Protein AF-A0A925X1V8-F1 (afdb_monomer)

pLDDT: mean 90.14, std 9.79, range [49.22, 98.19]

Sequence (220 aa):
MTQSLAEPLATETKTPTASVSPASIALWLAIQLTAIILIVVRARFWIGGGNDSVALELMLIMQIAGAALLLPALLPNLRSMICIAVAAIPFLQIAAMIAAGDTKHALFGVLALMLWLIALQLAMSLTRSTLMRATVHAFAVCVSIGGVVLFYLRSEFFGVTYSPDAAWFGPICAALTLVRAESSWDQVLHAWIQLSLIALVFCVIVVAKKVFLIASARRA

Radius of gyration: 22.06 Å; Cα contacts (8 Å, |Δi|>4): 233; chains: 1; bounding box: 44×35×96 Å

Structure (mmCIF, N/CA/C/O backbone):
data_AF-A0A925X1V8-F1
#
_entry.id   AF-A0A925X1V8-F1
#
loop_
_atom_site.group_PDB
_atom_site.id
_atom_site.type_symbol
_atom_site.label_atom_id
_atom_site.label_alt_id
_atom_site.label_comp_id
_atom_site.label_asym_id
_atom_site.label_entity_id
_atom_site.label_seq_id
_atom_site.pdbx_PDB_ins_code
_atom_site.Cartn_x
_atom_site.Cartn_y
_atom_site.Cartn_z
_atom_site.occupancy
_atom_site.B_iso_or_equiv
_atom_site.auth_seq_id
_atom_site.auth_comp_id
_atom_site.auth_asym_id
_atom_site.auth_atom_id
_atom_site.pdbx_PDB_model_num
ATOM 1 N N . MET A 1 1 ? -10.226 -0.291 71.937 1.00 54.09 1 MET A N 1
ATOM 2 C CA . MET A 1 1 ? -10.901 -0.409 70.628 1.00 54.09 1 MET A CA 1
ATOM 3 C C . MET A 1 1 ? -10.114 0.411 69.622 1.00 54.09 1 MET A C 1
ATOM 5 O O . MET A 1 1 ? -10.316 1.609 69.516 1.00 54.09 1 MET A O 1
ATOM 9 N N . THR A 1 2 ? -9.141 -0.216 68.973 1.00 56.44 2 THR A N 1
ATOM 10 C CA . THR A 1 2 ? -8.249 0.395 67.982 1.00 56.44 2 THR A CA 1
ATOM 11 C C . THR A 1 2 ? -8.633 -0.166 66.617 1.00 56.44 2 THR A C 1
ATOM 13 O O . THR A 1 2 ? -8.382 -1.331 66.323 1.00 56.44 2 THR A O 1
ATOM 16 N N . GLN A 1 3 ? -9.320 0.646 65.812 1.00 58.59 3 GLN A N 1
ATOM 17 C CA . GLN A 1 3 ? -9.608 0.347 64.410 1.00 58.59 3 GLN A CA 1
ATOM 18 C C . GLN A 1 3 ? -8.291 0.380 63.627 1.00 58.59 3 GLN A C 1
ATOM 20 O O . GLN A 1 3 ? -7.741 1.443 63.351 1.00 58.59 3 GLN A O 1
ATOM 25 N N . SER A 1 4 ? -7.769 -0.803 63.312 1.00 66.38 4 SER A N 1
ATOM 26 C CA . SER A 1 4 ? -6.685 -0.990 62.354 1.00 66.38 4 SER A CA 1
ATOM 27 C C . SER A 1 4 ? -7.237 -0.716 60.952 1.00 66.38 4 SER A C 1
ATOM 29 O O . SER A 1 4 ? -8.065 -1.467 60.438 1.00 66.38 4 SER A O 1
ATOM 31 N N . LEU A 1 5 ? -6.833 0.416 60.375 1.00 67.00 5 LEU A N 1
ATOM 32 C CA . LEU A 1 5 ? -7.071 0.779 58.982 1.00 67.00 5 LEU A CA 1
ATOM 33 C C . LEU A 1 5 ? -6.256 -0.169 58.096 1.00 67.00 5 LEU A C 1
ATOM 35 O O . LEU A 1 5 ? -5.042 -0.030 57.982 1.00 67.00 5 LEU A O 1
ATOM 39 N N . ALA A 1 6 ? -6.929 -1.156 57.507 1.00 71.25 6 ALA A N 1
ATOM 40 C CA . ALA A 1 6 ? -6.355 -2.013 56.482 1.00 71.25 6 ALA A CA 1
ATOM 41 C C . ALA A 1 6 ? -6.115 -1.175 55.217 1.00 71.25 6 ALA A C 1
ATOM 43 O O . ALA A 1 6 ? -7.052 -0.807 54.510 1.00 71.25 6 ALA A O 1
ATOM 44 N N . GLU A 1 7 ? -4.852 -0.843 54.976 1.00 73.81 7 GLU A N 1
ATOM 45 C CA . GLU A 1 7 ? -4.375 -0.184 53.768 1.00 73.81 7 GLU A CA 1
ATOM 46 C C . GLU A 1 7 ? -4.636 -1.114 52.566 1.00 73.81 7 GLU A C 1
ATOM 48 O O . GLU A 1 7 ? -4.142 -2.247 52.547 1.00 73.81 7 GLU A O 1
ATOM 53 N N . PRO A 1 8 ? -5.466 -0.712 51.586 1.00 71.00 8 PRO A N 1
ATOM 54 C CA . PRO A 1 8 ? -5.753 -1.549 50.434 1.00 71.00 8 PRO A CA 1
ATOM 55 C C . PRO A 1 8 ? -4.479 -1.672 49.597 1.00 71.00 8 PRO A C 1
ATOM 57 O O . PRO A 1 8 ? -4.070 -0.726 48.926 1.00 71.00 8 PRO A O 1
ATOM 60 N N . LEU A 1 9 ? -3.859 -2.854 49.651 1.00 74.12 9 LEU A N 1
ATOM 61 C CA . LEU A 1 9 ? -2.775 -3.275 48.768 1.00 74.12 9 LEU A CA 1
ATOM 62 C C . LEU A 1 9 ? -3.184 -2.986 47.324 1.00 74.12 9 LEU A C 1
ATOM 64 O O . LEU A 1 9 ? -4.023 -3.682 46.750 1.00 74.12 9 LEU A O 1
ATOM 68 N N . ALA A 1 10 ? -2.606 -1.927 46.760 1.00 73.38 10 ALA A N 1
ATOM 69 C CA . ALA A 1 10 ? -2.769 -1.566 45.369 1.00 73.38 10 ALA A CA 1
ATOM 70 C C . ALA A 1 10 ? -2.250 -2.731 44.521 1.00 73.38 10 ALA A C 1
ATOM 72 O O . ALA A 1 10 ? -1.049 -2.895 44.318 1.00 73.38 10 ALA A O 1
ATOM 73 N N . THR A 1 11 ? -3.162 -3.583 44.061 1.00 74.88 11 THR A N 1
ATOM 74 C CA . THR A 1 11 ? -2.862 -4.617 43.079 1.00 74.88 11 THR A CA 1
ATOM 75 C C . THR A 1 11 ? -2.424 -3.917 41.803 1.00 74.88 11 THR A C 1
ATOM 77 O O . THR A 1 11 ? -3.258 -3.402 41.054 1.00 74.88 11 THR A O 1
ATOM 80 N N . GLU A 1 12 ? -1.110 -3.865 41.586 1.00 72.62 12 GLU A N 1
ATOM 81 C CA . GLU A 1 12 ? -0.488 -3.439 40.339 1.00 72.62 12 GLU A CA 1
ATOM 82 C C . GLU A 1 12 ? -1.096 -4.268 39.203 1.00 72.62 12 GLU A C 1
ATOM 84 O O . GLU A 1 12 ? -0.799 -5.449 39.003 1.00 72.62 12 GLU A O 1
ATOM 89 N N . THR A 1 13 ? -2.023 -3.658 38.472 1.00 71.06 13 THR A N 1
ATOM 90 C CA . THR A 1 13 ? -2.621 -4.262 37.290 1.00 71.06 13 THR A CA 1
ATOM 91 C C . THR A 1 13 ? -1.569 -4.219 36.198 1.00 71.06 13 THR A C 1
ATOM 93 O O . THR A 1 13 ? -1.425 -3.241 35.471 1.00 71.06 13 THR A O 1
ATOM 96 N N . LYS A 1 14 ? -0.776 -5.290 36.117 1.00 67.38 14 LYS A N 1
ATOM 97 C CA . LYS A 1 14 ? 0.232 -5.483 35.078 1.00 67.38 14 LYS A CA 1
ATOM 98 C C . LYS A 1 14 ? -0.482 -5.539 33.731 1.00 67.38 14 LYS A C 1
ATOM 100 O O . LYS A 1 14 ? -1.010 -6.579 33.342 1.00 67.38 14 LYS A O 1
ATOM 105 N N . THR A 1 15 ? -0.548 -4.403 33.041 1.00 70.81 15 THR A N 1
ATOM 106 C CA . THR A 1 15 ? -1.177 -4.303 31.726 1.00 70.81 15 THR A CA 1
ATOM 107 C C . THR A 1 15 ? -0.460 -5.288 30.808 1.00 70.81 15 THR A C 1
ATOM 109 O O . THR A 1 15 ? 0.761 -5.169 30.654 1.00 70.81 15 THR A O 1
ATOM 112 N N . PRO A 1 16 ? -1.156 -6.284 30.233 1.00 70.06 16 PRO A N 1
ATOM 113 C CA . PRO A 1 16 ? -0.520 -7.274 29.381 1.00 70.06 16 PRO A CA 1
ATOM 114 C C . PRO A 1 16 ? 0.216 -6.545 28.260 1.00 70.06 16 PRO A C 1
ATOM 116 O O . PRO A 1 16 ? -0.378 -5.818 27.460 1.00 70.06 16 PRO A O 1
ATOM 119 N N . THR A 1 17 ? 1.541 -6.674 28.253 1.00 76.06 17 THR A N 1
ATOM 120 C CA . THR A 1 17 ? 2.396 -6.068 27.245 1.00 76.06 17 THR A CA 1
ATOM 121 C C . THR A 1 17 ? 2.012 -6.673 25.906 1.00 76.06 17 THR A C 1
ATOM 123 O O . THR A 1 17 ? 2.181 -7.868 25.689 1.00 76.06 17 THR A O 1
ATOM 126 N N . ALA A 1 18 ? 1.456 -5.852 25.013 1.00 77.69 18 ALA A N 1
ATOM 127 C CA . ALA A 1 18 ? 1.061 -6.279 23.678 1.00 77.69 18 ALA A CA 1
ATOM 128 C C . ALA A 1 18 ? 2.268 -6.912 22.964 1.00 77.69 18 ALA A C 1
ATOM 130 O O . ALA A 1 18 ? 3.205 -6.214 22.553 1.00 77.69 18 ALA A O 1
ATOM 131 N N . SER A 1 19 ? 2.272 -8.243 22.890 1.00 86.75 19 SER A N 1
ATOM 132 C CA . SER A 1 19 ? 3.300 -9.028 22.224 1.00 86.75 19 SER A CA 1
ATOM 133 C C . SER A 1 19 ? 3.040 -9.030 20.721 1.00 86.75 19 SER A C 1
ATOM 135 O O . SER A 1 19 ? 1.901 -8.949 20.252 1.00 86.75 19 SER A O 1
ATOM 137 N N . VAL A 1 20 ? 4.117 -9.056 19.941 1.00 89.94 20 VAL A N 1
ATOM 138 C CA . VAL A 1 20 ? 4.016 -9.180 18.488 1.00 89.94 20 VAL A CA 1
ATOM 139 C C . VAL A 1 20 ? 3.697 -10.637 18.173 1.00 89.94 20 VAL A C 1
ATOM 141 O O . VAL A 1 20 ? 4.430 -11.527 18.593 1.00 89.94 20 VAL A O 1
ATOM 144 N N . SER A 1 21 ? 2.598 -10.881 17.459 1.00 93.31 21 SER A N 1
ATOM 145 C CA . SER A 1 21 ? 2.201 -12.233 17.061 1.00 93.31 21 SER A CA 1
ATOM 146 C C . SER A 1 21 ? 3.209 -12.812 16.055 1.00 93.31 21 SER A C 1
ATOM 148 O O . SER A 1 21 ? 3.350 -12.249 14.962 1.00 93.31 21 SER A O 1
ATOM 150 N N . PRO A 1 22 ? 3.880 -13.940 16.363 1.00 94.12 22 PRO A N 1
ATOM 151 C CA . PRO A 1 22 ? 4.800 -14.590 15.428 1.00 94.12 22 PRO A CA 1
ATOM 152 C C . PRO A 1 22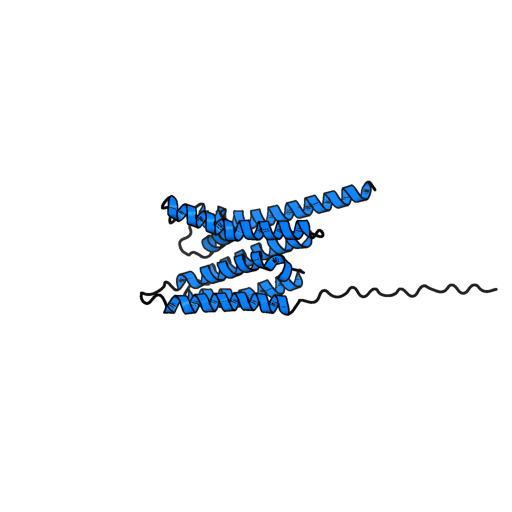 ? 4.109 -15.015 14.129 1.00 94.12 22 PRO A C 1
ATOM 154 O O . PRO A 1 22 ? 4.704 -14.934 13.058 1.00 94.12 22 PRO A O 1
ATOM 157 N N . ALA A 1 23 ? 2.830 -15.400 14.208 1.00 94.38 23 ALA A N 1
ATOM 158 C CA . ALA A 1 23 ? 2.037 -15.802 13.050 1.00 94.38 23 ALA A CA 1
ATOM 159 C C . ALA A 1 23 ? 1.861 -14.654 12.043 1.00 94.38 23 ALA A C 1
ATOM 161 O O . ALA A 1 23 ? 1.954 -14.876 10.839 1.00 94.38 23 ALA A O 1
ATOM 162 N N . SER A 1 24 ? 1.672 -13.420 12.522 1.00 93.50 24 SER A N 1
ATOM 163 C CA . SER A 1 24 ? 1.551 -12.242 11.654 1.00 93.50 24 SER A CA 1
ATOM 164 C C . SER A 1 24 ? 2.851 -11.963 10.898 1.00 93.50 24 SER A C 1
ATOM 166 O O . SER A 1 24 ? 2.818 -11.680 9.704 1.00 93.50 24 SER A O 1
ATOM 168 N N . ILE A 1 25 ? 4.001 -12.085 11.573 1.00 94.81 25 ILE A N 1
ATOM 169 C CA . ILE A 1 25 ? 5.317 -11.926 10.934 1.00 94.81 25 ILE A CA 1
ATOM 170 C C . ILE A 1 25 ? 5.556 -13.049 9.922 1.00 94.81 25 ILE A C 1
ATOM 172 O O . ILE A 1 25 ? 5.959 -12.771 8.796 1.00 94.81 25 ILE A O 1
ATOM 176 N N . ALA A 1 26 ? 5.286 -14.304 10.290 1.00 96.31 26 ALA A N 1
ATOM 177 C CA . ALA A 1 26 ? 5.451 -15.445 9.392 1.00 96.31 26 ALA A CA 1
ATOM 178 C C . ALA A 1 26 ? 4.601 -15.291 8.122 1.00 96.31 26 ALA A C 1
ATOM 180 O O . ALA A 1 26 ? 5.093 -15.504 7.016 1.00 96.31 26 ALA A O 1
ATOM 181 N N . LEU A 1 27 ? 3.351 -14.845 8.272 1.00 96.12 27 LEU A N 1
ATOM 182 C CA . LEU A 1 27 ? 2.455 -14.577 7.153 1.00 96.12 27 LEU A CA 1
ATOM 183 C C . LEU A 1 27 ? 2.959 -13.425 6.268 1.00 96.12 27 LEU A C 1
ATOM 185 O O . LEU A 1 27 ? 2.907 -13.524 5.044 1.00 96.12 27 LEU A O 1
ATOM 189 N N . TRP A 1 28 ? 3.497 -12.357 6.866 1.00 96.81 28 TRP A N 1
ATOM 190 C CA . TRP A 1 28 ? 4.126 -11.269 6.114 1.00 96.81 28 TRP A CA 1
ATOM 191 C C . TRP A 1 28 ? 5.320 -11.755 5.293 1.00 96.81 28 TRP A C 1
ATOM 193 O O . TRP A 1 28 ? 5.405 -11.473 4.099 1.00 96.81 28 TRP A O 1
ATOM 203 N N . LEU A 1 29 ? 6.218 -12.524 5.914 1.00 97.12 29 LEU A N 1
ATOM 204 C CA . LEU A 1 29 ? 7.387 -13.096 5.249 1.00 97.12 29 LEU A CA 1
ATOM 205 C C . LEU A 1 29 ? 6.986 -14.056 4.126 1.00 97.12 29 LEU A C 1
ATOM 207 O O . LEU A 1 29 ? 7.619 -14.048 3.075 1.00 97.12 29 LEU A O 1
ATOM 211 N N . ALA A 1 30 ? 5.911 -14.826 4.301 1.00 97.12 30 ALA A N 1
ATOM 212 C CA . ALA A 1 30 ? 5.382 -15.690 3.250 1.00 97.12 30 ALA A CA 1
ATOM 213 C C . ALA A 1 30 ? 4.961 -14.892 2.003 1.00 97.12 30 ALA A C 1
ATOM 215 O O . ALA A 1 30 ? 5.252 -15.318 0.884 1.00 97.12 30 ALA A O 1
ATOM 216 N N . ILE A 1 31 ? 4.353 -13.710 2.166 1.00 96.38 31 ILE A N 1
ATOM 217 C CA . ILE A 1 31 ? 4.052 -12.810 1.039 1.00 96.38 31 ILE A CA 1
ATOM 218 C C . ILE A 1 31 ? 5.336 -12.321 0.368 1.00 96.38 31 ILE A C 1
ATOM 220 O O . ILE A 1 31 ? 5.420 -12.358 -0.858 1.00 96.38 31 ILE A O 1
ATOM 224 N N . GLN A 1 32 ? 6.341 -11.905 1.146 1.00 97.00 32 GLN A N 1
ATOM 225 C CA . GLN A 1 32 ? 7.619 -11.439 0.590 1.00 97.00 32 GLN A CA 1
ATOM 226 C C . GLN A 1 32 ? 8.320 -12.535 -0.220 1.00 97.00 32 GLN A C 1
ATOM 228 O O . GLN A 1 32 ? 8.772 -12.300 -1.338 1.00 97.00 32 GLN A O 1
ATOM 233 N N . LEU A 1 33 ? 8.363 -13.757 0.319 1.00 96.75 33 LEU A N 1
ATOM 234 C CA . LEU A 1 33 ? 8.937 -14.917 -0.361 1.00 96.75 33 LEU A CA 1
ATOM 235 C C . LEU A 1 33 ? 8.159 -15.262 -1.629 1.00 96.75 33 LEU A C 1
ATOM 237 O O . LEU A 1 33 ? 8.766 -15.512 -2.665 1.00 96.75 33 LEU A O 1
ATOM 241 N N . THR A 1 34 ? 6.827 -15.213 -1.572 1.00 96.50 34 THR A N 1
ATOM 242 C CA . THR A 1 34 ? 5.978 -15.416 -2.752 1.00 96.50 34 THR A CA 1
ATOM 243 C C . THR A 1 34 ? 6.291 -14.379 -3.829 1.00 96.50 34 THR A C 1
ATOM 245 O O . THR A 1 34 ? 6.449 -14.743 -4.990 1.00 96.50 34 THR A O 1
ATOM 248 N N . ALA A 1 35 ? 6.459 -13.106 -3.459 1.00 95.31 35 ALA A N 1
ATOM 249 C CA . ALA A 1 35 ? 6.836 -12.053 -4.396 1.00 95.31 35 ALA A CA 1
ATOM 250 C C . ALA A 1 35 ? 8.202 -12.327 -5.050 1.00 95.31 35 ALA A C 1
ATOM 252 O O . ALA A 1 35 ? 8.305 -12.263 -6.272 1.00 95.31 35 ALA A O 1
ATOM 253 N N . ILE A 1 36 ? 9.227 -12.713 -4.278 1.00 94.88 36 ILE A N 1
ATOM 254 C CA . ILE A 1 36 ? 10.542 -13.095 -4.828 1.00 94.88 36 ILE A CA 1
ATOM 255 C C . ILE A 1 36 ? 10.427 -14.292 -5.775 1.00 94.88 36 ILE A C 1
ATOM 257 O O . ILE A 1 36 ? 10.994 -14.263 -6.865 1.00 94.88 36 ILE A O 1
ATOM 261 N N . ILE A 1 37 ? 9.683 -15.332 -5.391 1.00 94.44 37 ILE A N 1
ATOM 262 C CA . ILE A 1 37 ? 9.469 -16.506 -6.244 1.00 94.44 37 ILE A CA 1
ATOM 263 C C . ILE A 1 37 ? 8.826 -16.075 -7.562 1.00 94.44 37 ILE A C 1
ATOM 265 O O . ILE A 1 37 ? 9.305 -16.476 -8.616 1.00 94.44 37 ILE A O 1
ATOM 269 N N . LEU A 1 38 ? 7.801 -15.218 -7.526 1.00 92.69 38 LEU A N 1
ATOM 270 C CA . LEU A 1 38 ? 7.168 -14.692 -8.736 1.00 92.69 38 LEU A CA 1
ATOM 271 C C . LEU A 1 38 ? 8.152 -13.902 -9.609 1.00 92.69 38 LEU A C 1
ATOM 273 O O . LEU A 1 38 ? 8.152 -14.097 -10.822 1.00 92.69 38 LEU A O 1
ATOM 277 N N . ILE A 1 39 ? 9.014 -13.067 -9.016 1.00 91.62 39 ILE A N 1
ATOM 278 C CA . ILE A 1 39 ? 10.067 -12.328 -9.737 1.00 91.62 39 ILE A CA 1
ATOM 279 C C . ILE A 1 39 ? 11.019 -13.306 -10.447 1.00 91.62 39 ILE A C 1
ATOM 281 O O . ILE A 1 39 ? 11.215 -13.212 -11.658 1.00 91.62 39 ILE A O 1
ATOM 285 N N . VAL A 1 40 ? 11.560 -14.287 -9.718 1.00 90.50 40 VAL A N 1
ATOM 286 C CA . VAL A 1 40 ? 12.535 -15.261 -10.245 1.00 90.50 40 VAL A CA 1
ATOM 287 C C . VAL A 1 40 ? 11.911 -16.176 -11.302 1.00 90.50 40 VAL A C 1
ATOM 289 O O . VAL A 1 40 ? 12.519 -16.464 -12.331 1.00 90.50 40 VAL A O 1
ATOM 292 N N . VAL A 1 41 ? 10.689 -16.650 -11.063 1.00 89.44 41 VAL A N 1
ATOM 293 C CA . VAL A 1 41 ? 9.967 -17.543 -11.976 1.00 89.44 41 VAL A CA 1
ATOM 294 C C . VAL A 1 41 ? 9.591 -16.809 -13.263 1.00 89.44 41 VAL A C 1
ATOM 296 O O . VAL A 1 41 ? 9.780 -17.358 -14.351 1.00 89.44 41 VAL A O 1
ATOM 299 N N . ARG A 1 42 ? 9.133 -15.554 -13.165 1.00 83.00 42 ARG A N 1
ATOM 300 C CA . ARG A 1 42 ? 8.842 -14.704 -14.328 1.00 83.00 42 ARG A CA 1
ATOM 301 C C . ARG A 1 42 ? 10.057 -14.560 -15.242 1.00 83.00 42 ARG A C 1
ATOM 303 O O . ARG A 1 42 ? 9.899 -14.701 -16.453 1.00 83.00 42 ARG A O 1
ATOM 310 N N . ALA A 1 43 ? 11.243 -14.337 -14.675 1.00 70.81 43 ALA A N 1
ATOM 311 C CA . ALA A 1 43 ? 12.481 -14.216 -15.443 1.00 70.81 43 ALA A CA 1
ATOM 312 C C . ALA A 1 43 ? 12.781 -15.471 -16.289 1.00 70.81 43 ALA A C 1
ATOM 314 O O . ALA A 1 43 ? 13.328 -15.362 -17.382 1.00 70.81 43 ALA A O 1
ATOM 315 N N . ARG A 1 44 ? 12.380 -16.670 -15.831 1.00 70.50 44 ARG A N 1
ATOM 316 C CA . ARG A 1 44 ? 12.625 -17.935 -16.552 1.00 70.50 44 ARG A CA 1
ATOM 317 C C . ARG A 1 44 ? 11.567 -18.266 -17.603 1.00 70.50 44 ARG A C 1
ATOM 319 O O . ARG A 1 44 ? 11.911 -18.821 -18.641 1.00 70.50 44 ARG A O 1
ATOM 326 N N . PHE A 1 45 ? 10.291 -17.982 -17.337 1.00 65.38 45 PHE A N 1
ATOM 327 C CA . PHE A 1 45 ? 9.205 -18.366 -18.251 1.00 65.38 45 PHE A CA 1
ATOM 328 C C . PHE A 1 45 ? 9.119 -17.488 -19.503 1.00 65.38 45 PHE A C 1
ATOM 330 O O . PHE A 1 45 ? 8.591 -17.928 -20.521 1.00 65.38 45 PHE A O 1
ATOM 337 N N . TRP A 1 46 ? 9.655 -16.269 -19.462 1.00 63.53 46 TRP A N 1
ATOM 338 C CA . TRP A 1 46 ? 9.760 -15.411 -20.639 1.00 63.53 46 TRP A CA 1
ATOM 339 C C . TRP A 1 46 ? 11.132 -15.594 -21.296 1.00 63.53 46 TRP A C 1
ATOM 341 O O . TRP A 1 46 ? 12.057 -14.819 -21.079 1.00 63.53 46 TRP A O 1
ATOM 351 N N . ILE A 1 47 ? 11.242 -16.621 -22.145 1.00 49.22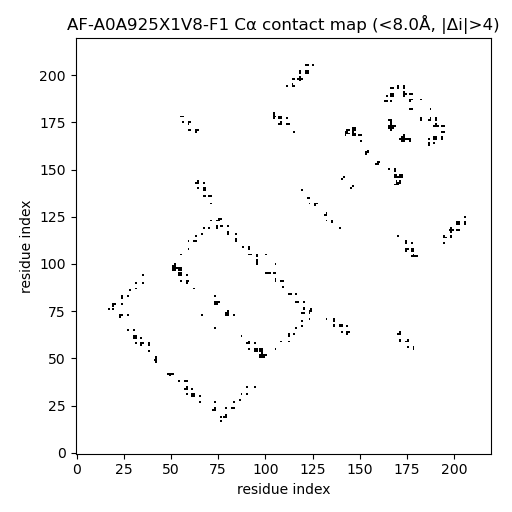 47 ILE A N 1
ATOM 352 C CA . ILE A 1 47 ? 12.449 -16.991 -22.919 1.00 49.22 47 ILE A CA 1
ATOM 353 C C . ILE A 1 47 ? 12.919 -15.863 -23.883 1.00 49.22 47 ILE A C 1
ATOM 355 O O . ILE A 1 47 ? 13.983 -15.956 -24.485 1.00 49.22 47 ILE A O 1
ATOM 359 N N . GLY A 1 48 ? 12.180 -14.752 -23.985 1.00 58.78 48 GLY A N 1
ATOM 360 C CA . GLY A 1 48 ? 12.497 -13.581 -24.813 1.00 58.78 48 GLY A CA 1
ATOM 361 C C . GLY A 1 48 ? 13.170 -12.397 -24.103 1.00 58.78 48 GLY A C 1
ATOM 362 O O . GLY A 1 48 ? 13.173 -11.311 -24.669 1.00 58.78 48 GLY A O 1
ATOM 363 N N . GLY A 1 49 ? 13.706 -12.564 -22.888 1.00 55.81 49 GLY A N 1
ATOM 364 C CA . GLY A 1 49 ? 14.361 -11.469 -22.157 1.00 55.81 49 GLY A CA 1
ATOM 365 C C . GLY A 1 49 ? 13.359 -10.602 -21.398 1.00 55.81 49 GLY A C 1
ATOM 366 O O . GLY A 1 49 ? 13.116 -9.447 -21.745 1.00 55.81 49 GLY A O 1
ATOM 367 N N . GLY A 1 50 ? 12.744 -11.177 -20.359 1.00 63.25 50 GLY A N 1
ATOM 368 C CA . GLY A 1 50 ? 11.931 -10.406 -19.422 1.00 63.25 50 GLY A CA 1
ATOM 369 C C . GLY A 1 50 ? 12.722 -9.212 -18.883 1.00 63.25 50 GLY A C 1
ATOM 370 O O . GLY A 1 50 ? 13.865 -9.361 -18.469 1.00 63.25 50 GLY A O 1
ATOM 371 N N . ASN A 1 51 ? 12.122 -8.021 -18.921 1.00 78.38 51 ASN A N 1
ATOM 372 C CA . ASN A 1 51 ? 12.754 -6.829 -18.374 1.00 78.38 51 ASN A CA 1
ATOM 373 C C . ASN A 1 51 ? 12.785 -6.941 -16.842 1.00 78.38 51 ASN A C 1
ATOM 375 O O . ASN A 1 51 ? 11.741 -6.831 -16.190 1.00 78.38 51 ASN A O 1
ATOM 379 N N . ASP A 1 52 ? 13.972 -7.169 -16.278 1.00 85.25 52 ASP A N 1
ATOM 380 C CA . ASP A 1 52 ? 14.180 -7.276 -14.830 1.00 85.25 52 ASP A CA 1
ATOM 381 C C . ASP A 1 52 ? 13.782 -5.988 -14.090 1.00 85.25 52 ASP A C 1
ATOM 383 O O . ASP A 1 52 ? 13.478 -6.035 -12.897 1.00 85.25 52 ASP A O 1
ATOM 387 N N . SER A 1 53 ? 13.661 -4.857 -14.802 1.00 85.06 53 SER A N 1
ATOM 388 C CA . SER A 1 53 ? 13.217 -3.560 -14.267 1.00 85.06 53 SER A CA 1
ATOM 389 C C . SER A 1 53 ? 11.900 -3.620 -13.480 1.00 85.06 53 SER A C 1
ATOM 391 O O . SER A 1 53 ? 11.671 -2.809 -12.584 1.00 85.06 53 SER A O 1
ATOM 393 N N . VAL A 1 54 ? 11.044 -4.612 -13.754 1.00 90.94 54 VAL A N 1
ATOM 394 C CA . VAL A 1 54 ? 9.730 -4.766 -13.111 1.00 90.94 54 VAL A CA 1
ATOM 395 C C . VAL A 1 54 ? 9.815 -5.496 -11.761 1.00 90.94 54 VAL A C 1
ATOM 397 O O . VAL A 1 54 ? 8.814 -5.598 -11.051 1.00 90.94 54 VAL A O 1
ATOM 400 N N . ALA A 1 55 ? 10.984 -6.006 -11.358 1.00 94.62 55 ALA A N 1
ATOM 401 C CA . ALA A 1 55 ? 11.144 -6.705 -10.081 1.00 94.62 55 ALA A CA 1
ATOM 402 C C . ALA A 1 55 ? 10.778 -5.811 -8.883 1.00 94.62 55 ALA A C 1
ATOM 404 O O . ALA A 1 55 ? 10.030 -6.236 -7.997 1.00 94.62 55 ALA A O 1
ATOM 405 N N . LEU A 1 56 ? 11.242 -4.555 -8.889 1.00 95.56 56 LEU A N 1
ATOM 406 C CA . LEU A 1 56 ? 10.926 -3.573 -7.850 1.00 95.56 56 LEU A CA 1
ATOM 407 C C . LEU A 1 56 ? 9.425 -3.248 -7.813 1.00 95.56 56 LEU A C 1
ATOM 409 O O . LEU A 1 56 ? 8.823 -3.238 -6.738 1.00 95.56 56 LEU A O 1
ATOM 413 N N . GLU A 1 57 ? 8.815 -3.044 -8.984 1.00 95.31 57 GLU A N 1
ATOM 414 C CA . GLU A 1 57 ? 7.375 -2.799 -9.120 1.00 95.31 57 GLU A CA 1
ATOM 415 C C . GLU A 1 57 ? 6.557 -3.955 -8.534 1.00 95.31 57 GLU A C 1
ATOM 417 O O . GLU A 1 57 ? 5.662 -3.735 -7.718 1.00 95.31 57 GLU A O 1
ATOM 422 N N . LEU A 1 58 ? 6.894 -5.198 -8.895 1.00 95.50 58 LEU A N 1
ATOM 423 C CA . LEU A 1 58 ? 6.161 -6.379 -8.445 1.00 95.50 58 LEU A CA 1
ATOM 424 C C . LEU A 1 58 ? 6.263 -6.575 -6.930 1.00 95.50 58 LEU A C 1
ATOM 426 O O . LEU A 1 58 ? 5.257 -6.863 -6.280 1.00 95.50 58 LEU A O 1
ATOM 430 N N . MET A 1 59 ? 7.454 -6.381 -6.359 1.00 97.56 59 MET A N 1
ATOM 431 C CA . MET A 1 59 ? 7.651 -6.450 -4.911 1.00 97.56 59 MET A CA 1
ATOM 432 C C . MET A 1 59 ? 6.784 -5.416 -4.183 1.00 97.56 59 MET A C 1
ATOM 434 O O . MET A 1 59 ? 6.074 -5.752 -3.234 1.00 97.56 59 MET A O 1
ATOM 438 N N . LEU A 1 60 ? 6.791 -4.170 -4.660 1.00 97.12 60 LEU A N 1
ATOM 439 C CA . LEU A 1 60 ? 6.037 -3.079 -4.052 1.00 97.12 60 LEU A CA 1
ATOM 440 C C . LEU A 1 60 ? 4.518 -3.297 -4.161 1.00 97.12 60 LEU A C 1
ATOM 442 O O . LEU A 1 60 ? 3.801 -3.095 -3.179 1.00 97.12 60 LEU A O 1
ATOM 446 N N . ILE A 1 61 ? 4.031 -3.789 -5.308 1.00 97.19 61 ILE A N 1
ATOM 447 C CA . ILE A 1 61 ? 2.629 -4.198 -5.496 1.00 97.19 61 ILE A CA 1
ATOM 448 C C . ILE A 1 61 ? 2.245 -5.252 -4.454 1.00 97.19 61 ILE A C 1
ATOM 450 O O . ILE A 1 61 ? 1.249 -5.084 -3.750 1.00 97.19 61 ILE A O 1
ATOM 454 N N . MET A 1 62 ? 3.042 -6.317 -4.325 1.00 97.75 62 MET A N 1
ATOM 455 C CA . MET A 1 62 ? 2.763 -7.418 -3.398 1.00 97.75 62 MET A CA 1
ATOM 456 C C . MET A 1 62 ? 2.767 -6.957 -1.939 1.00 97.75 62 MET A C 1
ATOM 458 O O . MET A 1 62 ? 1.921 -7.387 -1.156 1.00 97.75 62 MET A O 1
ATOM 462 N N . GLN A 1 63 ? 3.667 -6.044 -1.571 1.00 97.81 63 GLN A N 1
ATOM 463 C CA . GLN A 1 63 ? 3.723 -5.468 -0.229 1.00 97.81 63 GLN A CA 1
ATOM 464 C C . GLN A 1 63 ? 2.506 -4.586 0.077 1.00 97.81 63 GLN A C 1
ATOM 466 O O . GLN A 1 63 ? 1.879 -4.759 1.121 1.00 97.81 63 GLN A O 1
ATOM 471 N N . ILE A 1 64 ? 2.128 -3.673 -0.823 1.00 98.19 64 ILE A N 1
ATOM 472 C CA . ILE A 1 64 ? 0.987 -2.765 -0.614 1.00 98.19 64 ILE A CA 1
ATOM 473 C C . ILE A 1 64 ? -0.342 -3.536 -0.636 1.00 98.19 64 ILE A C 1
ATOM 475 O O . ILE A 1 64 ? -1.183 -3.339 0.247 1.00 98.19 64 ILE A O 1
ATOM 479 N N . ALA A 1 65 ? -0.525 -4.440 -1.605 1.00 97.94 65 ALA A N 1
ATOM 480 C CA . ALA A 1 65 ? -1.714 -5.284 -1.707 1.00 97.94 65 ALA A CA 1
ATOM 481 C C . ALA A 1 65 ? -1.806 -6.266 -0.531 1.00 97.94 65 ALA A C 1
ATOM 483 O O . ALA A 1 65 ? -2.860 -6.384 0.093 1.00 97.94 65 ALA A O 1
ATOM 484 N N . GLY A 1 66 ? -0.695 -6.915 -0.177 1.00 97.50 66 GLY A N 1
ATOM 485 C CA . GLY A 1 66 ? -0.609 -7.817 0.969 1.00 97.50 66 GLY A CA 1
ATOM 486 C C . GLY A 1 66 ? -0.915 -7.117 2.292 1.00 97.50 66 GLY A C 1
ATOM 487 O O . GLY A 1 66 ? -1.675 -7.642 3.105 1.00 97.50 66 GLY A O 1
ATOM 488 N N . ALA A 1 67 ? -0.398 -5.899 2.486 1.00 97.69 67 ALA A N 1
ATOM 489 C CA . ALA A 1 67 ? -0.699 -5.084 3.661 1.00 97.69 67 ALA A CA 1
ATOM 490 C C . ALA A 1 67 ? -2.186 -4.709 3.745 1.00 97.69 67 ALA A C 1
ATOM 492 O O . ALA A 1 67 ? -2.754 -4.718 4.836 1.00 97.69 67 ALA A O 1
ATOM 493 N N . ALA A 1 68 ? -2.824 -4.416 2.607 1.00 97.31 68 ALA A N 1
ATOM 494 C CA . ALA A 1 68 ? -4.254 -4.130 2.552 1.00 97.31 68 ALA A CA 1
ATOM 495 C C . ALA A 1 68 ? -5.104 -5.377 2.857 1.00 97.31 68 ALA A C 1
ATOM 497 O O . ALA A 1 68 ? -5.984 -5.300 3.707 1.00 97.31 68 ALA A O 1
ATOM 498 N N . LEU A 1 69 ? -4.812 -6.520 2.223 1.00 97.44 69 LEU A N 1
ATOM 499 C CA . LEU A 1 69 ? -5.564 -7.780 2.367 1.00 97.44 69 LEU A CA 1
ATOM 500 C C . LEU A 1 69 ? -5.453 -8.414 3.755 1.00 97.44 69 LEU A C 1
ATOM 502 O O . LEU A 1 69 ? -6.365 -9.098 4.215 1.00 97.44 69 LEU A O 1
ATOM 506 N N . LEU A 1 70 ? -4.312 -8.236 4.416 1.00 96.38 70 LEU A N 1
AT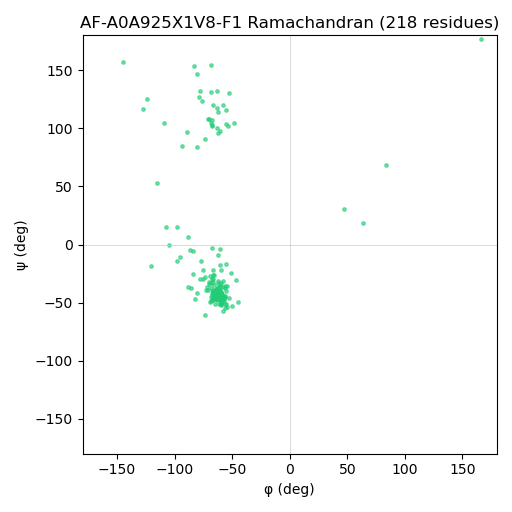OM 507 C CA . LEU A 1 70 ? -4.051 -8.838 5.720 1.00 96.38 70 LEU A CA 1
ATOM 508 C C . LEU A 1 70 ? -4.073 -7.822 6.856 1.00 96.38 70 LEU A C 1
ATOM 510 O O . LEU A 1 70 ? -3.622 -8.123 7.964 1.00 96.38 70 LEU A O 1
ATOM 514 N N . LEU A 1 71 ? -4.612 -6.632 6.604 1.00 95.38 71 LEU A N 1
ATOM 515 C CA . LEU A 1 71 ? -4.616 -5.513 7.535 1.00 95.38 71 LEU A CA 1
ATOM 516 C C . LEU A 1 71 ? -5.002 -5.906 8.979 1.00 95.38 71 LEU A C 1
ATOM 518 O O . LEU A 1 71 ? -4.247 -5.571 9.899 1.00 95.38 71 LEU A O 1
ATOM 522 N N . PRO A 1 72 ? -6.103 -6.652 9.231 1.00 93.81 72 PRO A N 1
ATOM 523 C CA . PRO A 1 72 ? -6.505 -6.989 10.596 1.00 93.81 72 PRO A CA 1
ATOM 524 C C . PRO A 1 72 ? -5.529 -7.925 11.317 1.00 93.81 72 PRO A C 1
ATOM 526 O O . PRO A 1 72 ? -5.443 -7.871 12.544 1.00 93.81 72 PRO A O 1
ATOM 529 N N . ALA A 1 73 ? -4.828 -8.777 10.566 1.00 94.56 73 ALA A N 1
ATOM 530 C CA . ALA A 1 73 ? -3.893 -9.765 11.091 1.00 94.56 73 ALA A CA 1
ATOM 531 C C . ALA A 1 73 ? -2.475 -9.195 11.246 1.00 94.56 73 ALA A C 1
ATOM 533 O O . ALA A 1 73 ? -1.775 -9.535 12.199 1.00 94.56 73 ALA A O 1
ATOM 534 N N . LEU A 1 74 ? -2.051 -8.327 10.327 1.00 91.38 74 LEU A N 1
ATOM 535 C CA . LEU A 1 74 ? -0.701 -7.772 10.270 1.00 91.38 74 LEU A CA 1
ATOM 536 C C . LEU A 1 74 ? -0.482 -6.621 11.246 1.00 91.38 74 LEU A C 1
ATOM 538 O O . LEU A 1 74 ? 0.561 -6.557 11.894 1.00 91.38 74 LEU A O 1
ATOM 542 N N . LEU A 1 75 ? -1.461 -5.723 11.370 1.00 93.06 75 LEU A N 1
ATOM 543 C CA . LEU A 1 75 ? -1.304 -4.458 12.090 1.00 93.06 75 LEU A CA 1
ATOM 544 C C . LEU A 1 75 ? -2.199 -4.376 13.343 1.00 93.06 75 LEU A C 1
ATOM 546 O O . LEU A 1 75 ? -2.953 -3.411 13.495 1.00 93.06 75 LEU A O 1
ATOM 550 N N . PRO A 1 76 ? -2.157 -5.358 14.274 1.00 90.44 76 PRO A N 1
ATOM 551 C CA . PRO A 1 76 ? -2.934 -5.261 15.505 1.00 90.44 76 PRO A CA 1
ATOM 552 C C . PRO A 1 76 ? -2.406 -4.141 16.413 1.00 90.44 76 PRO A C 1
ATOM 554 O O . PRO A 1 76 ? -3.182 -3.542 17.149 1.00 90.44 76 PRO A O 1
ATOM 557 N N . ASN A 1 77 ? -1.099 -3.850 16.350 1.00 92.00 77 ASN A N 1
ATOM 558 C CA . ASN A 1 77 ? -0.401 -2.904 17.217 1.00 92.00 77 ASN A CA 1
ATOM 559 C C . ASN A 1 77 ? 0.707 -2.161 16.456 1.00 92.00 77 ASN A C 1
ATOM 561 O O . ASN A 1 77 ? 1.304 -2.703 15.525 1.00 92.00 77 ASN A O 1
ATOM 565 N N . LEU A 1 78 ? 1.087 -0.979 16.956 1.00 93.75 78 LEU A N 1
ATOM 566 C CA . LEU A 1 78 ? 2.179 -0.171 16.394 1.00 93.75 78 LEU A CA 1
ATOM 567 C C . LEU A 1 78 ? 3.514 -0.934 16.325 1.00 93.75 78 LEU A C 1
ATOM 569 O O . LEU A 1 78 ? 4.250 -0.806 15.354 1.00 93.75 78 LEU A O 1
ATOM 573 N N . ARG A 1 79 ? 3.811 -1.768 17.331 1.00 94.81 79 ARG A N 1
ATOM 574 C CA . ARG A 1 79 ? 5.025 -2.604 17.349 1.00 94.81 79 ARG A CA 1
ATOM 575 C C . ARG A 1 79 ? 5.063 -3.578 16.172 1.00 94.81 79 ARG A C 1
ATOM 577 O O . ARG A 1 79 ? 6.091 -3.695 15.519 1.00 94.81 79 ARG A O 1
ATOM 584 N N . SER A 1 80 ? 3.935 -4.227 15.874 1.00 94.44 80 SER A N 1
ATOM 585 C CA . SER A 1 80 ? 3.812 -5.130 14.726 1.00 94.44 80 SER A CA 1
ATOM 586 C C . SER A 1 80 ? 4.017 -4.385 13.409 1.00 94.44 80 SER A C 1
ATOM 588 O O . SER A 1 80 ? 4.743 -4.882 12.554 1.00 94.44 80 SER A O 1
ATOM 590 N N . MET A 1 81 ? 3.458 -3.175 13.278 1.00 96.25 81 MET A N 1
ATOM 591 C CA . MET A 1 81 ? 3.679 -2.316 12.110 1.00 96.25 81 MET A CA 1
ATOM 592 C C . MET A 1 81 ? 5.164 -2.021 11.895 1.00 96.25 81 MET A C 1
ATOM 594 O O . MET A 1 81 ? 5.660 -2.221 10.793 1.00 96.25 81 MET A O 1
ATOM 598 N N . ILE A 1 82 ? 5.885 -1.627 12.950 1.00 96.56 82 ILE A N 1
ATOM 599 C CA . ILE A 1 82 ? 7.326 -1.343 12.870 1.00 96.56 82 ILE A CA 1
ATOM 600 C C . ILE A 1 82 ? 8.105 -2.594 12.446 1.00 96.56 82 ILE A C 1
ATOM 602 O O . ILE A 1 82 ? 8.954 -2.509 11.564 1.00 96.56 82 ILE A O 1
ATOM 606 N N . CYS A 1 83 ? 7.803 -3.763 13.021 1.00 96.56 83 CYS A N 1
ATOM 607 C CA . CYS A 1 83 ? 8.453 -5.013 12.622 1.00 96.56 83 CYS A CA 1
ATOM 608 C C . CYS A 1 83 ? 8.211 -5.342 11.141 1.00 96.56 83 CYS A C 1
ATOM 610 O O . CYS A 1 83 ? 9.145 -5.724 10.444 1.00 96.56 83 CYS A O 1
ATOM 612 N N . ILE A 1 84 ? 6.980 -5.169 10.657 1.00 97.00 84 ILE A N 1
ATOM 613 C CA . ILE A 1 84 ? 6.594 -5.405 9.257 1.00 97.00 84 ILE A CA 1
ATOM 614 C C . ILE A 1 84 ? 7.305 -4.434 8.315 1.00 97.00 84 ILE A C 1
ATOM 616 O O . ILE A 1 84 ? 7.868 -4.861 7.309 1.00 97.00 84 ILE A O 1
ATOM 620 N N . ALA A 1 85 ? 7.317 -3.151 8.672 1.00 97.00 85 ALA A N 1
ATOM 621 C CA . ALA A 1 85 ? 8.014 -2.091 7.959 1.00 97.00 85 ALA A CA 1
ATOM 622 C C . ALA A 1 85 ? 9.508 -2.398 7.809 1.00 97.00 85 ALA A C 1
ATOM 624 O O . ALA A 1 85 ? 10.022 -2.450 6.695 1.00 97.00 85 ALA A O 1
ATOM 625 N N . VAL A 1 86 ? 10.193 -2.673 8.923 1.00 97.50 86 VAL A N 1
ATOM 626 C CA . VAL A 1 86 ? 11.624 -3.004 8.925 1.00 97.50 86 VAL A CA 1
ATOM 627 C C . VAL A 1 86 ? 11.889 -4.285 8.135 1.00 97.50 86 VAL A C 1
ATOM 629 O O . VAL A 1 86 ? 12.836 -4.334 7.355 1.00 97.50 86 VAL A O 1
ATOM 632 N N . ALA A 1 87 ? 11.034 -5.300 8.279 1.00 97.25 87 ALA A N 1
ATOM 633 C CA . ALA A 1 87 ? 11.165 -6.550 7.540 1.00 97.25 87 ALA A CA 1
ATOM 634 C C . ALA A 1 87 ? 10.952 -6.385 6.028 1.00 97.25 87 ALA A C 1
ATOM 636 O O . ALA A 1 87 ? 11.496 -7.180 5.275 1.00 97.25 87 ALA A O 1
ATOM 637 N N . ALA A 1 88 ? 10.196 -5.383 5.567 1.00 97.75 88 ALA A N 1
ATOM 638 C CA . ALA A 1 88 ? 9.940 -5.150 4.143 1.00 97.75 88 ALA A CA 1
ATOM 639 C C . ALA A 1 88 ? 11.136 -4.525 3.399 1.00 97.75 88 ALA A C 1
ATOM 641 O O . ALA A 1 88 ? 11.321 -4.781 2.207 1.00 97.75 88 ALA A O 1
ATOM 642 N N . ILE A 1 89 ? 11.960 -3.739 4.103 1.00 97.69 89 ILE A N 1
ATOM 643 C CA . ILE A 1 89 ? 13.125 -3.031 3.544 1.00 97.69 89 ILE A CA 1
ATOM 644 C C . ILE A 1 89 ? 14.100 -3.970 2.812 1.00 97.69 89 ILE A C 1
ATOM 646 O O . ILE A 1 89 ? 14.383 -3.695 1.644 1.00 97.69 89 ILE A O 1
ATOM 650 N N . PRO A 1 90 ? 14.607 -5.072 3.409 1.00 97.31 90 PRO A N 1
ATOM 651 C CA . PRO A 1 90 ? 15.567 -5.933 2.718 1.00 97.31 90 PRO A CA 1
ATOM 652 C C . PRO A 1 90 ? 14.988 -6.566 1.446 1.00 97.31 90 PRO A C 1
ATOM 654 O O . PRO A 1 90 ? 15.704 -6.709 0.462 1.00 97.31 90 PRO A O 1
ATOM 657 N N . PHE A 1 91 ? 13.690 -6.888 1.408 1.00 97.25 91 PHE A N 1
ATOM 658 C CA . PHE A 1 91 ? 13.062 -7.446 0.204 1.00 97.25 91 PHE A CA 1
ATOM 659 C C . PHE A 1 91 ? 12.906 -6.410 -0.912 1.00 97.25 91 PHE A C 1
ATOM 661 O O . PHE A 1 91 ? 13.120 -6.740 -2.076 1.00 97.25 91 PHE A O 1
ATOM 668 N N . LEU A 1 92 ? 12.601 -5.154 -0.567 1.00 96.50 92 LEU A N 1
ATOM 669 C CA . LEU A 1 92 ? 12.622 -4.037 -1.517 1.00 96.50 92 LEU A CA 1
ATOM 670 C C . LEU A 1 92 ? 14.030 -3.791 -2.071 1.00 96.50 92 LEU A C 1
ATOM 672 O O . LEU A 1 92 ? 14.183 -3.588 -3.271 1.00 96.50 92 LEU A O 1
ATOM 676 N N . GLN A 1 93 ? 15.058 -3.858 -1.221 1.00 95.94 93 GLN A N 1
ATOM 677 C CA . GLN A 1 93 ? 16.454 -3.728 -1.648 1.00 95.94 93 GLN A CA 1
ATOM 678 C C . GLN A 1 93 ? 16.872 -4.862 -2.589 1.00 95.94 93 GLN A C 1
ATOM 680 O O . GLN A 1 93 ? 17.433 -4.588 -3.644 1.00 95.94 93 GLN A O 1
ATOM 685 N N . ILE A 1 94 ? 16.551 -6.116 -2.253 1.00 95.50 94 ILE A N 1
ATOM 686 C CA . ILE A 1 94 ? 16.806 -7.271 -3.126 1.00 95.50 94 ILE A CA 1
ATOM 687 C C . ILE A 1 94 ? 16.095 -7.088 -4.472 1.00 95.50 94 ILE A C 1
ATOM 689 O O . ILE A 1 94 ? 16.713 -7.264 -5.518 1.00 95.50 94 ILE A O 1
ATOM 693 N N . ALA A 1 95 ? 14.822 -6.686 -4.466 1.00 95.19 95 ALA A N 1
ATOM 694 C CA . ALA A 1 95 ? 14.066 -6.449 -5.693 1.00 95.19 95 ALA A CA 1
ATOM 695 C C . ALA A 1 95 ? 14.659 -5.311 -6.543 1.00 95.19 95 ALA A C 1
ATOM 697 O O . ALA A 1 95 ? 14.716 -5.432 -7.764 1.00 95.19 95 ALA A O 1
ATOM 698 N N . ALA A 1 96 ? 15.151 -4.238 -5.916 1.00 94.75 96 ALA A N 1
ATOM 699 C CA . ALA A 1 96 ? 15.836 -3.148 -6.608 1.00 94.75 96 ALA A CA 1
ATOM 700 C C . ALA A 1 96 ? 17.178 -3.582 -7.218 1.00 94.75 96 ALA A C 1
ATOM 702 O O . ALA A 1 96 ? 17.488 -3.193 -8.342 1.00 94.75 96 ALA A O 1
ATOM 703 N N . MET A 1 97 ? 17.948 -4.413 -6.506 1.00 94.38 97 MET A N 1
ATOM 704 C CA . MET A 1 97 ? 19.193 -4.991 -7.025 1.00 94.38 97 MET A CA 1
ATOM 705 C C . MET A 1 97 ? 18.929 -5.898 -8.229 1.00 94.38 97 MET A C 1
ATOM 707 O O . MET A 1 97 ? 19.649 -5.804 -9.218 1.00 94.38 97 MET A O 1
ATOM 711 N N . ILE A 1 98 ? 17.880 -6.730 -8.174 1.00 92.25 98 ILE A N 1
ATOM 712 C CA . ILE A 1 98 ? 17.458 -7.561 -9.313 1.00 92.25 98 ILE A CA 1
ATOM 713 C C . ILE A 1 98 ? 17.058 -6.677 -10.496 1.00 92.25 98 ILE A C 1
ATOM 715 O O . ILE A 1 98 ? 17.463 -6.947 -11.618 1.00 92.25 98 ILE A O 1
ATOM 719 N N . ALA A 1 99 ? 16.332 -5.587 -10.243 1.00 91.69 99 ALA A N 1
ATOM 720 C CA . ALA A 1 99 ? 15.917 -4.648 -11.280 1.00 91.69 99 ALA A CA 1
ATOM 721 C C . ALA A 1 99 ? 17.065 -3.847 -11.918 1.00 91.69 99 ALA A C 1
ATOM 723 O O . ALA A 1 99 ? 16.795 -3.027 -12.796 1.00 91.69 99 ALA A O 1
ATOM 724 N N . ALA A 1 100 ? 18.311 -4.023 -11.452 1.00 86.81 100 ALA A N 1
ATOM 725 C CA . ALA A 1 100 ? 19.446 -3.155 -11.771 1.00 86.81 100 ALA A CA 1
ATOM 726 C C . ALA A 1 100 ? 19.098 -1.656 -11.616 1.00 86.81 100 ALA A C 1
ATOM 728 O O . ALA A 1 100 ? 19.598 -0.801 -12.347 1.00 86.81 100 ALA A O 1
ATOM 729 N N . GLY A 1 101 ? 18.190 -1.345 -10.684 1.00 77.38 101 GLY A N 1
ATOM 730 C CA . GLY A 1 101 ? 17.617 -0.017 -10.516 1.00 77.38 101 GLY A CA 1
ATOM 731 C C . GLY A 1 101 ? 18.500 0.904 -9.677 1.00 77.38 101 GLY A C 1
ATOM 732 O O . GLY A 1 101 ? 19.249 0.456 -8.809 1.00 77.38 101 GLY A O 1
ATOM 733 N N . ASP A 1 102 ? 18.374 2.216 -9.895 1.00 87.69 102 ASP A N 1
ATOM 734 C CA . ASP A 1 102 ? 19.008 3.222 -9.034 1.00 87.69 102 ASP A CA 1
ATOM 735 C C . ASP A 1 102 ? 18.434 3.127 -7.606 1.00 87.69 102 ASP A C 1
ATOM 737 O O . ASP A 1 102 ? 17.214 3.117 -7.400 1.00 87.69 102 ASP A O 1
ATOM 741 N N . THR A 1 103 ? 19.324 3.111 -6.612 1.00 92.38 103 THR A N 1
ATOM 742 C CA . THR A 1 103 ? 19.034 3.146 -5.172 1.00 92.38 103 THR A CA 1
ATOM 743 C C . THR A 1 103 ? 18.006 4.218 -4.795 1.00 92.38 103 THR A C 1
ATOM 745 O O . THR A 1 103 ? 17.228 4.023 -3.858 1.00 92.38 103 THR A O 1
ATOM 748 N N . LYS A 1 104 ? 17.951 5.338 -5.528 1.00 94.69 104 LYS A N 1
ATOM 749 C CA . LYS A 1 104 ? 16.942 6.392 -5.324 1.00 94.69 104 LYS A CA 1
ATOM 750 C C . LYS A 1 104 ? 15.507 5.881 -5.476 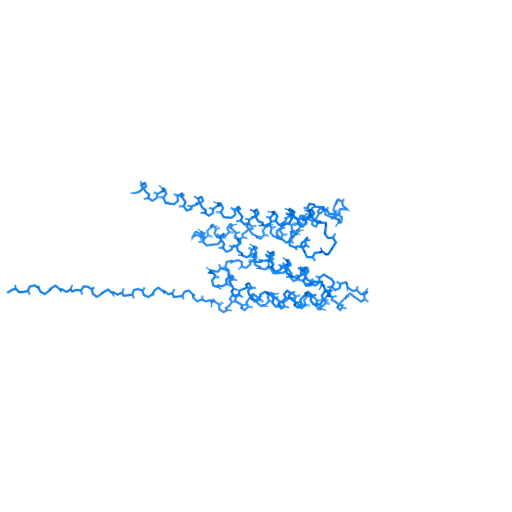1.00 94.69 104 LYS A C 1
ATOM 752 O O . LYS A 1 104 ? 14.668 6.180 -4.628 1.00 94.69 104 LYS A O 1
ATOM 757 N N . HIS A 1 105 ? 15.227 5.077 -6.500 1.00 94.06 105 HIS A N 1
ATOM 758 C CA . HIS A 1 105 ? 13.889 4.523 -6.731 1.00 94.06 105 HIS A CA 1
ATOM 759 C C . HIS A 1 105 ? 13.519 3.511 -5.647 1.00 94.06 105 HIS A C 1
ATOM 761 O O . HIS A 1 105 ? 12.387 3.500 -5.166 1.00 94.06 105 HIS A O 1
ATOM 767 N N . ALA A 1 106 ? 14.490 2.719 -5.183 1.00 95.50 106 ALA A N 1
ATOM 768 C CA . ALA A 1 106 ? 14.293 1.824 -4.048 1.00 95.50 106 ALA A CA 1
ATOM 769 C C . ALA A 1 106 ? 13.904 2.603 -2.780 1.00 95.50 106 ALA A C 1
ATOM 771 O O . ALA A 1 106 ? 12.965 2.224 -2.079 1.00 95.50 106 ALA A O 1
ATOM 772 N N . LEU A 1 107 ? 14.580 3.727 -2.512 1.00 96.75 107 LEU A N 1
ATOM 773 C CA . LEU A 1 107 ? 14.261 4.605 -1.387 1.00 96.75 107 LEU A CA 1
ATOM 774 C C . LEU A 1 107 ? 12.847 5.191 -1.502 1.00 96.75 107 LEU A C 1
ATOM 776 O O . LEU A 1 107 ? 12.109 5.178 -0.518 1.00 96.75 107 LEU A O 1
ATOM 780 N N . PHE A 1 108 ? 12.435 5.654 -2.685 1.00 97.00 108 PHE A N 1
ATOM 781 C CA . PHE A 1 108 ? 11.065 6.129 -2.896 1.00 97.00 108 PHE A CA 1
ATOM 782 C C . PHE A 1 108 ? 10.021 5.029 -2.687 1.00 97.00 108 PHE A C 1
ATOM 784 O O . PHE A 1 108 ? 9.012 5.281 -2.029 1.00 97.00 108 PHE A O 1
ATOM 791 N N . GLY A 1 109 ? 10.286 3.805 -3.149 1.00 96.94 109 GLY A N 1
ATOM 792 C CA . GLY A 1 109 ? 9.424 2.650 -2.893 1.00 96.94 109 GLY A CA 1
ATOM 793 C C . GLY A 1 109 ? 9.271 2.351 -1.399 1.00 96.94 109 GLY A C 1
ATOM 794 O O . GLY A 1 109 ? 8.153 2.174 -0.915 1.00 96.94 109 GLY A O 1
ATOM 795 N N . VAL A 1 110 ? 10.377 2.382 -0.643 1.00 97.81 110 VAL A N 1
ATOM 796 C CA . VAL A 1 110 ? 10.358 2.235 0.823 1.00 97.81 110 VAL A CA 1
ATOM 797 C C . VAL A 1 110 ? 9.510 3.332 1.463 1.00 97.81 110 VAL A C 1
ATOM 799 O O . VAL A 1 110 ? 8.616 3.029 2.249 1.00 97.81 110 VAL A O 1
ATOM 802 N N . LEU A 1 111 ? 9.745 4.600 1.125 1.00 97.81 111 LEU A N 1
ATOM 803 C CA . LEU A 1 111 ? 9.003 5.723 1.704 1.00 97.81 111 LEU A CA 1
ATOM 804 C C . LEU A 1 111 ? 7.501 5.652 1.384 1.00 97.81 111 LEU A C 1
ATOM 806 O O . LEU A 1 111 ? 6.678 5.883 2.272 1.00 97.81 111 LEU A O 1
ATOM 810 N N . ALA A 1 112 ? 7.139 5.278 0.155 1.00 97.69 112 ALA A N 1
ATOM 811 C CA . ALA A 1 112 ? 5.752 5.088 -0.258 1.00 97.69 112 ALA A CA 1
ATOM 812 C C . ALA A 1 112 ? 5.066 3.968 0.541 1.00 97.69 112 ALA A C 1
ATOM 814 O O . ALA A 1 112 ? 3.970 4.165 1.073 1.00 97.69 112 ALA A O 1
ATOM 815 N N . LEU A 1 113 ? 5.733 2.817 0.694 1.00 97.88 113 LEU A N 1
ATOM 816 C CA . LEU A 1 113 ? 5.233 1.715 1.514 1.00 97.88 113 LEU A CA 1
ATOM 817 C C . LEU A 1 113 ? 5.064 2.137 2.977 1.00 97.88 113 LEU A C 1
ATOM 819 O O . LEU A 1 113 ? 4.033 1.851 3.581 1.00 97.88 113 LEU A O 1
ATOM 823 N N . MET A 1 114 ? 6.054 2.823 3.551 1.00 97.75 114 MET A N 1
ATOM 824 C CA . MET A 1 114 ? 6.007 3.287 4.938 1.00 97.75 114 MET A CA 1
ATOM 825 C C . MET A 1 114 ? 4.821 4.219 5.176 1.00 97.75 114 MET A C 1
ATOM 827 O O . MET A 1 114 ? 4.075 4.033 6.138 1.00 97.75 114 MET A O 1
ATOM 831 N N . LEU A 1 115 ? 4.611 5.187 4.283 1.00 96.88 115 LEU A N 1
ATOM 832 C CA . LEU A 1 115 ? 3.486 6.112 4.363 1.00 96.88 115 LEU A CA 1
ATOM 833 C C . LEU A 1 115 ? 2.144 5.367 4.294 1.00 96.88 115 LEU A C 1
ATOM 835 O O . LEU A 1 115 ? 1.237 5.650 5.080 1.00 96.88 115 LEU A O 1
ATOM 839 N N . TRP A 1 116 ? 2.042 4.360 3.424 1.00 97.69 116 TRP A N 1
ATOM 840 C CA . TRP A 1 116 ? 0.862 3.504 3.333 1.00 97.69 116 TRP A CA 1
ATOM 841 C C . TRP A 1 116 ? 0.620 2.676 4.606 1.00 97.69 116 TRP A C 1
ATOM 843 O O . TRP A 1 116 ? -0.492 2.666 5.136 1.00 97.69 116 TRP A O 1
ATOM 853 N N . LEU A 1 117 ? 1.653 2.030 5.155 1.00 97.19 117 LEU A N 1
ATOM 854 C CA . LEU A 1 117 ? 1.556 1.262 6.403 1.00 97.19 117 LEU A CA 1
ATOM 855 C C . LEU A 1 117 ? 1.145 2.145 7.591 1.00 97.19 117 LEU A C 1
ATOM 857 O O . LEU A 1 117 ? 0.340 1.723 8.424 1.00 97.19 117 LEU A O 1
ATOM 861 N N . ILE A 1 118 ? 1.648 3.382 7.652 1.00 95.88 118 ILE A N 1
ATOM 862 C CA . ILE A 1 118 ? 1.244 4.374 8.656 1.00 95.88 118 ILE A CA 1
ATOM 863 C C . ILE A 1 118 ? -0.239 4.720 8.497 1.00 95.88 118 ILE A C 1
ATOM 865 O O . ILE A 1 118 ? -0.975 4.694 9.485 1.00 95.88 118 ILE A O 1
ATOM 869 N N . ALA A 1 119 ? -0.696 4.997 7.274 1.00 95.69 119 ALA A N 1
ATOM 870 C CA . ALA A 1 119 ? -2.097 5.307 6.990 1.00 95.69 119 ALA A CA 1
ATOM 871 C C . ALA A 1 119 ? -3.034 4.171 7.443 1.00 95.69 119 ALA A C 1
ATOM 873 O O . ALA A 1 119 ? -4.023 4.406 8.144 1.00 95.69 119 ALA A O 1
ATOM 874 N N . LEU A 1 120 ? -2.669 2.928 7.125 1.00 95.62 120 LEU A N 1
ATOM 875 C CA . LEU A 1 120 ? -3.389 1.725 7.532 1.00 95.62 120 LEU A CA 1
ATOM 876 C C . LEU A 1 120 ? -3.412 1.527 9.057 1.00 95.62 120 LEU A C 1
ATOM 878 O O . LEU A 1 120 ? -4.465 1.249 9.638 1.00 95.62 120 LEU A O 1
ATOM 882 N N . GLN A 1 121 ? -2.271 1.704 9.726 1.00 95.62 121 GLN A N 1
ATOM 883 C CA . GLN A 1 121 ? -2.167 1.591 11.182 1.00 95.62 121 GLN A CA 1
ATOM 884 C C . GLN A 1 121 ? -2.999 2.661 11.897 1.00 95.62 121 GLN A C 1
ATOM 886 O O . GLN A 1 121 ? -3.659 2.360 12.899 1.00 95.62 121 GLN A O 1
ATOM 891 N N . LEU A 1 122 ? -2.990 3.897 11.388 1.00 93.00 122 LEU A N 1
ATOM 892 C CA . LEU A 1 122 ? -3.831 4.975 11.898 1.00 93.00 122 LEU A CA 1
ATOM 893 C C . LEU A 1 122 ? -5.301 4.581 11.786 1.00 93.00 122 LEU A C 1
ATOM 895 O O . LEU A 1 122 ? -5.988 4.582 12.806 1.00 93.00 122 LEU A O 1
ATOM 899 N N . ALA A 1 123 ? -5.752 4.140 10.609 1.00 92.69 123 ALA A N 1
ATOM 900 C CA . ALA A 1 123 ? -7.132 3.720 10.386 1.00 92.69 123 ALA A CA 1
ATOM 901 C C . ALA A 1 123 ? -7.570 2.594 11.347 1.00 92.69 123 ALA A C 1
ATOM 903 O O . ALA A 1 123 ? -8.625 2.688 11.980 1.00 92.69 123 ALA A O 1
ATOM 904 N N . MET A 1 124 ? -6.732 1.567 11.528 1.00 92.19 124 MET A N 1
ATOM 905 C CA . MET A 1 124 ? -7.028 0.418 12.394 1.00 92.19 124 MET A CA 1
ATOM 906 C C . MET A 1 124 ? -7.034 0.741 13.888 1.00 92.19 124 MET A C 1
ATOM 908 O O . MET A 1 124 ? -7.830 0.170 14.637 1.00 92.19 124 MET A O 1
ATOM 912 N N . SER A 1 125 ? -6.187 1.670 14.341 1.00 90.25 125 SER A N 1
ATOM 913 C CA . SER A 1 125 ? -6.048 2.011 15.767 1.00 90.25 125 SER A CA 1
ATOM 914 C C . SER A 1 125 ? -7.322 2.577 16.418 1.00 90.25 125 SER A C 1
ATOM 916 O O . SER A 1 125 ? -7.396 2.737 17.636 1.00 90.25 125 SER A O 1
ATOM 918 N N . LEU A 1 126 ? -8.353 2.880 15.625 1.00 81.12 126 LEU A N 1
ATOM 919 C CA . LEU A 1 126 ? -9.520 3.662 16.060 1.00 81.12 126 LEU A CA 1
ATOM 920 C C . LEU A 1 126 ? -10.825 2.926 15.925 1.00 81.12 126 LEU A C 1
ATOM 922 O O . LEU A 1 126 ? -11.851 3.298 16.509 1.00 81.12 126 LEU A O 1
ATOM 926 N N . THR A 1 127 ? -10.815 1.886 15.120 1.00 84.88 127 THR A N 1
ATOM 927 C CA . THR A 1 127 ? -11.953 1.026 14.905 1.00 84.88 127 THR A CA 1
ATOM 928 C C . THR A 1 127 ? -12.030 0.042 16.066 1.00 84.88 127 THR A C 1
ATOM 930 O O . THR A 1 127 ? -11.533 -1.073 15.988 1.00 84.88 127 THR A O 1
ATOM 933 N N . ARG A 1 128 ? -12.646 0.476 17.177 1.00 85.88 128 ARG A N 1
ATOM 934 C CA . ARG A 1 128 ? -13.018 -0.421 18.289 1.00 85.88 128 ARG A CA 1
ATOM 935 C C . ARG A 1 128 ? -14.135 -1.390 17.892 1.00 85.88 128 ARG A C 1
ATOM 937 O O . ARG A 1 128 ? -14.158 -2.518 18.359 1.00 85.88 128 ARG A O 1
ATOM 944 N N . SER A 1 129 ? -15.048 -0.943 17.028 1.00 89.50 129 SER A N 1
ATOM 945 C CA . SER A 1 129 ? -16.147 -1.765 16.515 1.00 89.50 129 SER A CA 1
ATOM 946 C C . SER A 1 129 ? -15.655 -2.706 15.418 1.00 89.50 129 SER A C 1
ATOM 948 O O . SER A 1 129 ? -14.996 -2.262 14.474 1.00 89.50 129 SER A O 1
ATOM 950 N N . THR A 1 130 ? -16.029 -3.982 15.515 1.00 92.44 130 THR A N 1
ATOM 951 C CA . THR A 1 130 ? -15.749 -5.020 14.512 1.00 92.44 130 THR A CA 1
ATOM 952 C C . THR A 1 130 ? -16.261 -4.626 13.127 1.00 92.44 130 THR A C 1
ATOM 954 O O . THR A 1 130 ? -15.545 -4.803 12.145 1.00 92.44 130 THR A O 1
ATOM 957 N N . LEU A 1 131 ? -17.446 -4.008 13.047 1.00 92.25 131 LEU A N 1
ATOM 958 C CA . LEU A 1 131 ? -18.015 -3.545 11.780 1.00 92.25 131 LEU A CA 1
ATOM 959 C C . LEU A 1 131 ? -17.136 -2.464 11.148 1.00 92.25 131 LEU A C 1
ATOM 961 O O . LEU A 1 131 ? -16.800 -2.557 9.973 1.00 92.25 131 LEU A O 1
ATOM 965 N N . MET A 1 132 ? -16.677 -1.487 11.937 1.00 89.56 132 MET A N 1
ATOM 966 C CA . MET A 1 132 ? -15.788 -0.446 11.414 1.00 89.56 132 MET A CA 1
ATOM 967 C C . MET A 1 132 ? -14.427 -1.000 10.970 1.00 89.56 132 MET A C 1
ATOM 969 O O . MET A 1 132 ? -13.848 -0.509 10.004 1.00 89.56 132 MET A O 1
ATOM 973 N N . ARG A 1 133 ? -13.902 -2.021 11.664 1.00 92.25 133 ARG A N 1
ATOM 974 C CA . ARG A 1 133 ? -12.669 -2.710 11.244 1.00 92.25 133 ARG A CA 1
ATOM 975 C C . ARG A 1 133 ? -12.865 -3.369 9.882 1.00 92.25 133 ARG A C 1
ATOM 977 O O . ARG A 1 133 ? -12.016 -3.220 9.010 1.00 92.25 133 ARG A O 1
ATOM 984 N N . ALA A 1 134 ? -13.997 -4.047 9.693 1.00 93.75 134 ALA A N 1
ATOM 985 C CA . ALA A 1 134 ? -14.344 -4.675 8.424 1.00 93.75 134 ALA A CA 1
ATOM 986 C C . ALA A 1 134 ? -14.504 -3.643 7.296 1.00 93.75 134 ALA A C 1
ATOM 988 O O . ALA A 1 134 ? -13.974 -3.857 6.211 1.00 93.75 134 ALA A O 1
ATOM 989 N N . THR A 1 135 ? -15.149 -2.497 7.551 1.00 93.00 135 THR A N 1
ATOM 990 C CA . THR A 1 135 ? -15.298 -1.441 6.534 1.00 93.00 135 THR A CA 1
ATOM 991 C C . THR A 1 135 ? -13.965 -0.808 6.150 1.00 93.00 135 THR A C 1
ATOM 993 O O . THR A 1 135 ? -13.722 -0.591 4.970 1.00 93.00 135 THR A O 1
ATOM 996 N N . VAL A 1 136 ? -13.081 -0.535 7.120 1.00 92.94 136 VAL A N 1
ATOM 997 C CA . VAL A 1 136 ? -11.734 -0.002 6.839 1.00 92.94 136 VAL A CA 1
ATOM 998 C C . VAL A 1 136 ? -10.921 -1.002 6.024 1.00 92.94 136 VAL A C 1
ATOM 1000 O O . VAL A 1 136 ? -10.274 -0.613 5.056 1.00 92.94 136 VAL A O 1
ATOM 1003 N N . HIS A 1 137 ? -10.991 -2.286 6.377 1.00 95.69 137 HIS A N 1
ATOM 1004 C CA . HIS A 1 137 ? -10.331 -3.347 5.628 1.00 95.69 137 HIS A CA 1
ATOM 1005 C C . HIS A 1 137 ? -10.851 -3.434 4.185 1.00 95.69 137 HIS A C 1
ATOM 1007 O O . HIS A 1 137 ? -10.058 -3.368 3.249 1.00 95.69 137 HIS A O 1
ATOM 1013 N N . ALA A 1 138 ? -12.172 -3.498 3.995 1.00 95.88 138 ALA A N 1
ATOM 1014 C CA . ALA A 1 138 ? -12.782 -3.527 2.668 1.00 95.88 138 ALA A CA 1
ATOM 1015 C C . ALA A 1 138 ? -12.390 -2.295 1.839 1.00 95.88 138 ALA A C 1
ATOM 1017 O O . ALA A 1 138 ? -12.005 -2.428 0.682 1.00 95.88 138 ALA A O 1
ATOM 1018 N N . PHE A 1 139 ? -12.408 -1.105 2.443 1.00 95.12 139 PHE A N 1
ATOM 1019 C CA . PHE A 1 139 ? -11.999 0.129 1.777 1.00 95.12 139 PHE A CA 1
ATOM 1020 C C . PHE A 1 139 ? -10.522 0.108 1.364 1.00 95.12 139 PHE A C 1
ATOM 1022 O O . PHE A 1 139 ? -10.208 0.440 0.224 1.00 95.12 139 PHE A O 1
ATOM 1029 N N . ALA A 1 140 ? -9.619 -0.329 2.248 1.00 96.12 140 ALA A N 1
ATOM 1030 C CA . ALA A 1 140 ? -8.196 -0.456 1.936 1.00 96.12 140 ALA A CA 1
ATOM 1031 C C . ALA A 1 140 ? -7.948 -1.414 0.760 1.00 96.12 140 ALA A C 1
ATOM 1033 O O . ALA A 1 140 ? -7.147 -1.114 -0.122 1.00 96.12 140 ALA A O 1
ATOM 1034 N N . VAL A 1 141 ? -8.662 -2.542 0.718 1.00 97.38 141 VAL A N 1
ATOM 1035 C CA . VAL A 1 141 ? -8.585 -3.509 -0.385 1.00 97.38 141 VAL A CA 1
ATOM 1036 C C . VAL A 1 141 ? -9.133 -2.912 -1.682 1.00 97.38 141 VAL A C 1
ATOM 1038 O O . VAL A 1 141 ? -8.458 -2.981 -2.709 1.00 97.38 141 VAL A O 1
ATOM 1041 N N . CYS A 1 142 ? -10.310 -2.283 -1.643 1.00 97.06 142 CYS A N 1
ATOM 1042 C CA . CYS A 1 142 ? -10.923 -1.659 -2.815 1.00 97.06 142 CYS A CA 1
ATOM 1043 C C . CYS A 1 142 ? -10.050 -0.543 -3.401 1.00 97.06 142 CYS A C 1
ATOM 1045 O O . CYS A 1 142 ? -9.860 -0.495 -4.611 1.00 97.06 142 CYS A O 1
ATOM 1047 N N . VAL A 1 143 ? -9.488 0.332 -2.566 1.00 96.25 143 VAL A N 1
ATOM 1048 C CA . VAL A 1 143 ? -8.650 1.446 -3.034 1.00 96.25 143 VAL A CA 1
ATOM 1049 C C . VAL A 1 143 ? -7.305 0.954 -3.572 1.00 96.25 143 VAL A C 1
ATOM 1051 O O . VAL A 1 143 ? -6.842 1.452 -4.593 1.00 96.25 143 VAL A O 1
ATOM 1054 N N . SER A 1 144 ? -6.681 -0.040 -2.936 1.00 96.88 144 SER A N 1
ATOM 1055 C CA . SER A 1 144 ? -5.407 -0.586 -3.415 1.00 96.88 144 SER A CA 1
ATOM 1056 C C . SER A 1 144 ? -5.577 -1.441 -4.669 1.00 96.88 144 SER A C 1
ATOM 1058 O O . SER A 1 144 ? -5.010 -1.126 -5.710 1.00 96.88 144 SER A O 1
ATOM 1060 N N . ILE A 1 145 ? -6.352 -2.524 -4.582 1.00 97.25 145 ILE A N 1
ATOM 1061 C CA . ILE A 1 145 ? -6.472 -3.519 -5.657 1.00 97.25 145 ILE A CA 1
ATOM 1062 C C . ILE A 1 145 ? -7.475 -3.052 -6.709 1.00 97.25 145 ILE A C 1
ATOM 1064 O O . ILE A 1 145 ? -7.175 -3.089 -7.900 1.00 97.25 145 ILE A O 1
ATOM 1068 N N . GLY A 1 146 ? -8.644 -2.569 -6.283 1.00 96.94 146 GLY A N 1
ATOM 1069 C CA . GLY A 1 146 ? -9.653 -2.044 -7.206 1.00 96.94 146 GLY A CA 1
ATOM 1070 C C . GLY A 1 146 ? -9.130 -0.853 -8.008 1.00 96.94 146 GLY A C 1
ATOM 1071 O O . GLY A 1 146 ? -9.404 -0.763 -9.199 1.00 96.94 146 GLY A O 1
ATOM 1072 N N . GLY A 1 147 ? -8.287 -0.012 -7.403 1.00 95.12 147 GLY A N 1
ATOM 1073 C CA . GLY A 1 147 ? -7.567 1.054 -8.095 1.00 95.12 147 GLY A CA 1
ATOM 1074 C C . GLY A 1 147 ? -6.742 0.566 -9.286 1.00 95.12 147 GLY A C 1
ATOM 1075 O O . GLY A 1 147 ? -6.906 1.049 -10.406 1.00 95.12 147 GLY A O 1
ATOM 1076 N N . VAL A 1 148 ? -5.904 -0.451 -9.070 1.00 95.44 148 VAL A N 1
ATOM 1077 C CA . VAL A 1 148 ? -5.093 -1.064 -10.135 1.00 95.44 148 VAL A CA 1
ATOM 1078 C C . VAL A 1 148 ? -5.969 -1.699 -11.212 1.00 95.44 148 VAL A C 1
ATOM 1080 O O . VAL A 1 148 ? -5.685 -1.539 -12.395 1.00 95.44 148 VAL A O 1
ATOM 1083 N N . VAL A 1 149 ? -7.052 -2.382 -10.827 1.00 96.31 149 VAL A N 1
ATOM 1084 C CA . VAL A 1 149 ? -7.997 -2.985 -11.782 1.00 96.31 149 VAL A CA 1
ATOM 1085 C C . VAL A 1 149 ? -8.662 -1.913 -12.647 1.00 96.31 149 VAL A C 1
ATOM 1087 O O . VAL A 1 149 ? -8.722 -2.064 -13.863 1.00 96.31 149 VAL A O 1
ATOM 1090 N N . LEU A 1 150 ? -9.117 -0.807 -12.054 1.00 95.56 150 LEU A N 1
ATOM 1091 C CA . LEU A 1 150 ? -9.700 0.314 -12.796 1.00 95.56 150 LEU A CA 1
ATOM 1092 C C . LEU A 1 150 ? -8.686 0.963 -13.742 1.00 95.56 150 LEU A C 1
ATOM 1094 O O . LEU A 1 150 ? -9.035 1.284 -14.878 1.00 95.56 150 LEU A O 1
ATOM 1098 N N . PHE A 1 151 ? -7.437 1.126 -13.298 1.00 94.31 151 PHE A N 1
ATOM 1099 C CA . PHE A 1 151 ? -6.359 1.621 -14.150 1.00 94.31 151 PHE A CA 1
ATOM 1100 C C . PHE A 1 151 ? -6.106 0.681 -15.335 1.00 94.31 151 PHE A C 1
ATOM 1102 O O . PHE A 1 151 ? -6.053 1.142 -16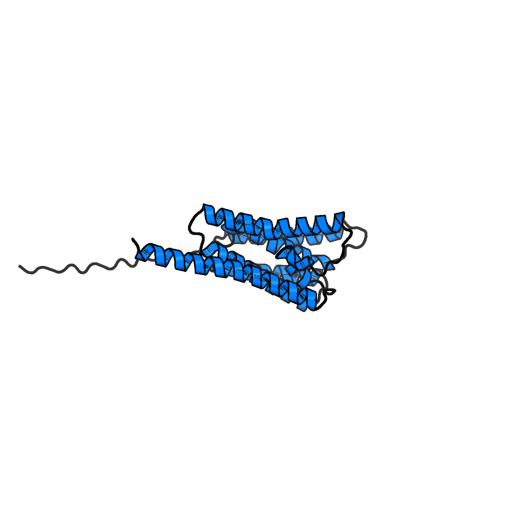.472 1.00 94.31 151 PHE A O 1
ATOM 1109 N N . TYR A 1 152 ? -6.033 -0.630 -15.086 1.00 93.25 152 TYR A N 1
ATOM 1110 C CA . TYR A 1 152 ? -5.857 -1.642 -16.126 1.00 93.25 152 TYR A CA 1
ATOM 1111 C C . TYR A 1 152 ? -6.992 -1.608 -17.158 1.00 93.25 152 TYR A C 1
ATOM 1113 O O . TYR A 1 152 ? -6.733 -1.491 -18.355 1.00 93.25 152 TYR A O 1
ATOM 1121 N N . LEU A 1 153 ? -8.252 -1.622 -16.708 1.00 94.62 153 LEU A N 1
ATOM 1122 C CA . LEU A 1 153 ? -9.409 -1.540 -17.604 1.00 94.62 153 LEU A CA 1
ATOM 1123 C C . LEU A 1 153 ? -9.380 -0.245 -18.422 1.00 94.62 153 LEU A C 1
ATOM 1125 O O . LEU A 1 153 ? -9.642 -0.265 -19.621 1.00 94.62 153 LEU A O 1
ATOM 1129 N N . ARG A 1 154 ? -9.005 0.884 -17.809 1.00 93.62 154 ARG A N 1
ATOM 1130 C CA . ARG A 1 154 ? -8.833 2.137 -18.547 1.00 93.62 154 ARG A CA 1
ATOM 1131 C C . ARG A 1 154 ? -7.746 2.020 -19.616 1.00 93.62 154 ARG A C 1
ATOM 1133 O O . ARG A 1 154 ? -7.977 2.473 -20.734 1.00 93.62 154 ARG A O 1
ATOM 1140 N N . SER A 1 155 ? -6.589 1.441 -19.293 1.00 91.50 155 SER A N 1
ATOM 1141 C CA . SER A 1 155 ? -5.503 1.282 -20.267 1.00 91.50 155 SER A CA 1
ATOM 1142 C C . SER A 1 155 ? -5.895 0.377 -21.435 1.00 91.50 155 SER A C 1
ATOM 1144 O O . SER A 1 155 ? -5.586 0.707 -22.575 1.00 91.50 155 SER A O 1
ATOM 1146 N N . GLU A 1 156 ? -6.644 -0.694 -21.162 1.00 93.44 156 GLU A N 1
ATOM 1147 C CA . GLU A 1 156 ? -7.104 -1.654 -22.168 1.00 93.44 156 GLU A CA 1
ATOM 1148 C C . GLU A 1 156 ? -8.157 -1.036 -23.100 1.00 93.44 156 GLU A C 1
ATOM 1150 O O . GLU A 1 156 ? -8.025 -1.086 -24.319 1.00 93.44 156 GLU A O 1
ATOM 1155 N N . PHE A 1 157 ? -9.193 -0.397 -22.543 1.00 94.81 157 PHE A N 1
ATOM 1156 C CA . PHE A 1 157 ? -10.331 0.083 -23.337 1.00 94.81 157 PHE A CA 1
ATOM 1157 C C . PHE A 1 157 ? -10.119 1.451 -23.991 1.00 94.81 157 PHE A C 1
ATOM 1159 O O . PHE A 1 157 ? -10.747 1.735 -25.008 1.00 94.81 157 PHE A O 1
ATOM 1166 N N . PHE A 1 158 ? -9.258 2.305 -23.433 1.00 92.75 158 PHE A N 1
ATOM 1167 C CA . PHE A 1 158 ? -8.974 3.631 -23.997 1.00 92.75 158 PHE A CA 1
ATOM 1168 C C . PHE A 1 158 ? -7.614 3.707 -24.705 1.00 92.75 158 PHE A C 1
ATOM 1170 O O . PHE A 1 158 ? -7.255 4.773 -25.200 1.00 92.75 158 PHE A O 1
ATOM 1177 N N . GLY A 1 159 ? -6.844 2.612 -24.744 1.00 88.19 159 GLY A N 1
ATOM 1178 C CA . GLY A 1 159 ? -5.522 2.568 -25.381 1.00 88.19 159 GLY A CA 1
ATOM 1179 C C . GLY A 1 159 ? -4.476 3.477 -24.723 1.00 88.19 159 GLY A C 1
ATOM 1180 O O . GLY A 1 159 ? -3.472 3.818 -25.345 1.00 88.19 159 GLY A O 1
ATOM 1181 N N . VAL A 1 160 ? -4.707 3.911 -23.479 1.00 83.81 160 VAL A N 1
ATOM 1182 C CA . VAL A 1 160 ? -3.806 4.814 -22.752 1.00 83.81 160 VAL A CA 1
ATOM 1183 C C . VAL A 1 160 ? -2.776 3.984 -21.992 1.00 83.81 160 VAL A C 1
ATOM 1185 O O . VAL A 1 160 ? -3.037 3.522 -20.884 1.00 83.81 160 VAL A O 1
ATOM 1188 N N . THR A 1 161 ? -1.595 3.801 -22.577 1.00 74.75 161 THR A N 1
ATOM 1189 C CA . THR A 1 161 ? -0.463 3.104 -21.938 1.00 74.75 161 THR A CA 1
ATOM 1190 C C . THR A 1 161 ? 0.276 3.976 -20.922 1.00 74.75 161 THR A C 1
ATOM 1192 O O . THR A 1 161 ? 0.768 3.464 -19.919 1.00 74.75 161 THR A O 1
ATOM 1195 N N . TYR A 1 162 ? 0.292 5.296 -21.129 1.00 75.44 162 TYR A N 1
ATOM 1196 C CA . TYR A 1 162 ? 0.877 6.275 -20.213 1.00 75.44 162 TYR A CA 1
ATOM 1197 C C . TYR A 1 162 ? -0.142 7.369 -19.902 1.00 75.44 162 TYR A C 1
ATOM 1199 O O . TYR A 1 162 ? -0.571 8.105 -20.788 1.00 75.44 162 TYR A O 1
ATOM 1207 N N . SER A 1 163 ? -0.530 7.476 -18.632 1.00 82.19 163 SER A N 1
ATOM 1208 C CA . SER A 1 163 ? -1.436 8.519 -18.152 1.00 82.19 163 SER A CA 1
ATOM 1209 C C . SER A 1 163 ? -0.760 9.280 -17.014 1.00 82.19 163 SER A C 1
ATOM 1211 O O . SER A 1 163 ? -0.398 8.641 -16.024 1.00 82.19 163 SER A O 1
ATOM 1213 N N . PRO A 1 164 ? -0.632 10.618 -17.083 1.00 80.62 164 PRO A N 1
ATOM 1214 C CA . PRO A 1 164 ? -0.112 11.413 -15.966 1.00 80.62 164 PRO A CA 1
ATOM 1215 C C . PRO A 1 164 ? -0.971 11.266 -14.699 1.00 80.62 164 PRO A C 1
ATOM 1217 O O . PRO A 1 164 ? -0.483 11.441 -13.586 1.00 80.62 164 PRO A O 1
ATOM 1220 N N . ASP A 1 165 ? -2.228 10.856 -14.874 1.00 90.25 165 ASP A N 1
ATOM 1221 C CA . ASP A 1 165 ? -3.190 10.650 -13.793 1.00 90.25 165 ASP A CA 1
ATOM 1222 C C . ASP A 1 165 ? -3.157 9.235 -13.198 1.00 90.25 165 ASP A C 1
ATOM 1224 O O . ASP A 1 165 ? -4.010 8.896 -12.379 1.00 90.25 165 ASP A O 1
ATOM 1228 N N . ALA A 1 166 ? -2.208 8.382 -13.608 1.00 90.44 166 ALA A N 1
ATOM 1229 C CA . ALA A 1 166 ? -2.131 6.994 -13.151 1.00 90.44 166 ALA A CA 1
ATOM 1230 C C . ALA A 1 166 ? -2.058 6.888 -11.623 1.00 90.44 166 ALA A C 1
ATOM 1232 O O . ALA A 1 166 ? -2.671 5.989 -11.050 1.00 90.44 166 ALA A O 1
ATOM 1233 N N . ALA A 1 167 ? -1.375 7.831 -10.964 1.00 91.81 167 ALA A N 1
ATOM 1234 C CA . ALA A 1 167 ? -1.293 7.882 -9.512 1.00 91.81 167 ALA A CA 1
ATOM 1235 C C . ALA A 1 167 ? -2.696 7.785 -8.884 1.00 91.81 167 ALA A C 1
ATOM 1237 O O . ALA A 1 167 ? -2.952 6.851 -8.119 1.00 91.81 167 ALA A O 1
ATOM 1238 N N . TRP A 1 168 ? -3.636 8.646 -9.300 1.00 94.50 168 TRP A N 1
ATOM 1239 C CA . TRP A 1 168 ? -4.956 8.855 -8.681 1.00 94.50 168 TRP A CA 1
ATOM 1240 C C . TRP A 1 168 ? -5.832 7.610 -8.531 1.00 94.50 168 TRP A C 1
ATOM 1242 O O . TRP A 1 168 ? -6.767 7.614 -7.731 1.00 94.50 168 TRP A O 1
ATOM 1252 N N . PHE A 1 169 ? -5.519 6.531 -9.243 1.00 94.56 169 PHE A N 1
ATOM 1253 C CA . PHE A 1 169 ? -6.247 5.275 -9.151 1.00 94.56 169 PHE A CA 1
ATOM 1254 C C . PHE A 1 169 ? -6.047 4.549 -7.817 1.00 94.56 169 PHE A C 1
ATOM 1256 O O . PHE A 1 169 ? -6.947 3.838 -7.388 1.00 94.56 169 PHE A O 1
ATOM 1263 N N . GLY A 1 170 ? -4.923 4.741 -7.120 1.00 95.88 170 GLY A N 1
ATOM 1264 C CA . GLY A 1 170 ? -4.730 4.162 -5.788 1.00 95.88 170 GLY A CA 1
ATOM 1265 C C . GLY A 1 170 ? -3.284 4.200 -5.290 1.00 95.88 170 GLY A C 1
ATOM 1266 O O . GLY A 1 170 ? -2.384 4.596 -6.028 1.00 95.88 170 GLY A O 1
ATOM 1267 N N . PRO A 1 171 ? -3.026 3.750 -4.047 1.00 97.25 171 PRO A N 1
ATOM 1268 C CA . PRO A 1 171 ? -1.695 3.769 -3.442 1.00 97.25 171 PRO A CA 1
ATOM 1269 C C . PRO A 1 171 ? -0.690 2.904 -4.205 1.00 97.25 171 PRO A C 1
ATOM 1271 O O . PRO A 1 171 ? 0.482 3.258 -4.259 1.00 97.25 171 PRO A O 1
ATOM 1274 N N . ILE A 1 172 ? -1.135 1.807 -4.831 1.00 97.25 172 ILE A N 1
ATOM 1275 C CA . ILE A 1 172 ? -0.266 0.983 -5.676 1.00 97.25 172 ILE A CA 1
ATOM 1276 C C . ILE A 1 172 ? 0.188 1.787 -6.897 1.00 97.25 172 ILE A C 1
ATOM 1278 O O . ILE A 1 172 ? 1.385 1.890 -7.137 1.00 97.25 172 ILE A O 1
ATOM 1282 N N . CYS A 1 173 ? -0.734 2.404 -7.639 1.00 96.25 173 CYS A N 1
ATOM 1283 C CA . CYS A 1 173 ? -0.382 3.182 -8.827 1.00 96.25 173 CYS A CA 1
ATOM 1284 C C . CYS A 1 173 ? 0.483 4.406 -8.485 1.00 96.25 173 CYS A C 1
ATOM 1286 O O . CYS A 1 173 ? 1.440 4.705 -9.202 1.00 96.25 173 CYS A O 1
ATOM 1288 N N . ALA A 1 174 ? 0.204 5.073 -7.362 1.00 96.81 174 ALA A N 1
ATOM 1289 C CA . ALA A 1 174 ? 1.046 6.147 -6.843 1.00 96.81 174 ALA A CA 1
ATOM 1290 C C . ALA A 1 174 ? 2.471 5.650 -6.549 1.00 96.81 174 ALA A C 1
ATOM 1292 O O . ALA A 1 174 ? 3.444 6.230 -7.019 1.00 96.81 174 ALA A O 1
ATOM 1293 N N . ALA A 1 175 ? 2.604 4.533 -5.832 1.00 97.12 175 ALA A N 1
ATOM 1294 C CA . ALA A 1 175 ? 3.900 3.957 -5.495 1.00 97.12 175 ALA A CA 1
ATOM 1295 C C . ALA A 1 175 ? 4.680 3.497 -6.741 1.00 97.12 175 ALA A C 1
ATOM 1297 O O . ALA A 1 175 ? 5.880 3.736 -6.833 1.00 97.12 175 ALA A O 1
ATOM 1298 N N . LEU A 1 176 ? 3.996 2.915 -7.732 1.00 95.56 176 LEU A N 1
ATOM 1299 C CA . LEU A 1 176 ? 4.586 2.551 -9.024 1.00 95.56 176 LEU A CA 1
ATOM 1300 C C . LEU A 1 176 ? 5.109 3.771 -9.788 1.00 95.56 176 LEU A C 1
ATOM 1302 O O . LEU A 1 176 ? 6.200 3.728 -10.350 1.00 95.56 176 LEU A O 1
ATOM 1306 N N . THR A 1 177 ? 4.370 4.879 -9.753 1.00 95.31 177 THR A N 1
ATOM 1307 C CA . THR A 1 177 ? 4.802 6.145 -10.363 1.00 95.31 177 THR A CA 1
ATOM 1308 C C . THR A 1 177 ? 6.102 6.651 -9.731 1.00 95.31 177 THR A C 1
ATOM 1310 O O . THR A 1 177 ? 6.965 7.165 -10.434 1.00 95.31 177 THR A O 1
ATOM 1313 N N . LEU A 1 178 ? 6.290 6.461 -8.423 1.00 95.81 178 LEU A N 1
ATOM 1314 C CA . LEU A 1 178 ? 7.493 6.907 -7.712 1.00 95.81 178 LEU A CA 1
ATOM 1315 C C . LEU A 1 178 ? 8.744 6.066 -7.999 1.00 95.81 178 LEU A C 1
ATOM 1317 O O . LEU A 1 178 ? 9.855 6.575 -7.877 1.00 95.81 178 LEU A O 1
ATOM 1321 N N . VAL A 1 179 ? 8.586 4.785 -8.338 1.00 95.56 179 VAL A N 1
ATOM 1322 C CA . VAL A 1 179 ? 9.728 3.881 -8.575 1.00 95.56 179 VAL A CA 1
ATOM 1323 C C . VAL A 1 179 ? 10.128 3.770 -10.045 1.00 95.56 179 VAL A C 1
ATOM 1325 O O . VAL A 1 179 ? 11.194 3.236 -10.342 1.00 95.56 179 VAL A O 1
ATOM 1328 N N . ARG A 1 180 ? 9.309 4.287 -10.965 1.00 93.44 180 ARG A N 1
ATOM 1329 C CA . ARG A 1 180 ? 9.622 4.325 -12.396 1.00 93.44 180 ARG A CA 1
ATOM 1330 C C . ARG A 1 180 ? 10.585 5.460 -12.721 1.00 93.44 180 ARG A C 1
ATOM 1332 O O . ARG A 1 180 ? 10.300 6.619 -12.441 1.00 93.44 180 ARG A O 1
ATOM 1339 N N . ALA A 1 181 ? 11.685 5.119 -13.389 1.00 85.88 181 ALA A N 1
ATOM 1340 C CA . ALA A 1 181 ? 12.706 6.082 -13.805 1.00 85.88 181 ALA A CA 1
ATOM 1341 C C . ALA A 1 181 ? 12.223 7.085 -14.867 1.00 85.88 181 ALA A C 1
ATOM 1343 O O . ALA A 1 181 ? 12.794 8.162 -15.001 1.00 85.88 181 ALA A O 1
ATOM 1344 N N . GLU A 1 182 ? 11.173 6.738 -15.614 1.00 89.88 182 GLU A N 1
ATOM 1345 C CA . GLU A 1 182 ? 10.620 7.555 -16.703 1.00 89.88 182 GLU A CA 1
ATOM 1346 C C . GLU A 1 182 ? 9.585 8.590 -16.230 1.00 89.88 182 GLU A C 1
ATOM 1348 O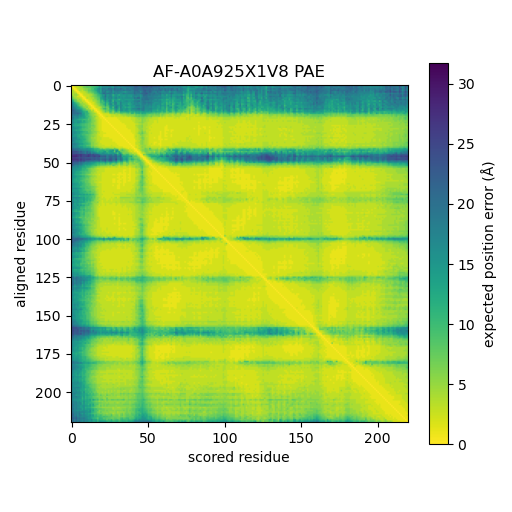 O . GLU A 1 182 ? 9.095 9.386 -17.031 1.00 89.88 182 GLU A O 1
ATOM 1353 N N . SER A 1 183 ? 9.222 8.586 -14.945 1.00 90.31 183 SER A N 1
ATOM 1354 C CA . SER A 1 183 ? 8.176 9.463 -14.419 1.00 90.31 183 SER A CA 1
ATOM 1355 C C . SER A 1 183 ? 8.606 10.930 -14.438 1.00 90.31 183 SER A C 1
ATOM 1357 O O . SER A 1 183 ? 9.676 11.292 -13.945 1.00 90.31 183 SER A O 1
ATOM 1359 N N . SER A 1 184 ? 7.743 11.805 -14.960 1.00 93.81 184 SER A N 1
ATOM 1360 C CA . SER A 1 184 ? 7.980 13.249 -14.892 1.00 93.81 184 SER A CA 1
ATOM 1361 C C . SER A 1 184 ? 7.867 13.762 -13.450 1.00 93.81 184 SER A C 1
ATOM 1363 O O . SER A 1 184 ? 7.158 13.186 -12.620 1.00 93.81 184 SER A O 1
ATOM 1365 N N . TRP A 1 185 ? 8.532 14.880 -13.140 1.00 93.75 185 TRP A N 1
ATOM 1366 C CA . TRP A 1 185 ? 8.464 15.502 -11.808 1.00 93.75 185 TRP A C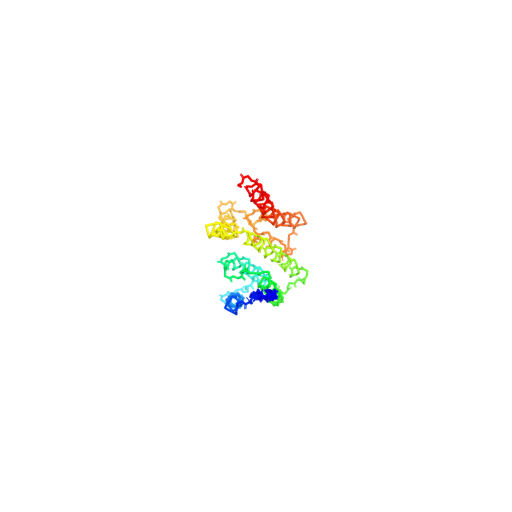A 1
ATOM 1367 C C . TRP A 1 185 ? 7.027 15.798 -11.354 1.00 93.75 185 TRP A C 1
ATOM 1369 O O . TRP A 1 185 ? 6.706 15.601 -10.182 1.00 93.75 185 TRP A O 1
ATOM 1379 N N . ASP A 1 186 ? 6.149 16.188 -12.280 1.00 93.75 186 ASP A N 1
ATOM 1380 C CA . ASP A 1 186 ? 4.733 16.441 -11.991 1.00 93.75 186 ASP A CA 1
ATOM 1381 C C . ASP A 1 186 ? 4.002 15.165 -11.546 1.00 93.75 186 ASP A C 1
ATOM 1383 O O . ASP A 1 186 ? 3.228 15.181 -10.590 1.00 93.75 186 ASP A O 1
ATOM 1387 N N . GLN A 1 187 ? 4.287 14.026 -12.188 1.00 93.56 187 GLN A N 1
ATOM 1388 C CA . GLN A 1 187 ? 3.705 12.732 -11.817 1.00 93.56 187 GLN A CA 1
ATOM 1389 C C . GLN A 1 187 ? 4.187 12.273 -10.438 1.00 93.56 187 GLN A C 1
ATOM 1391 O O . GLN A 1 187 ? 3.393 11.794 -9.626 1.00 93.56 187 GLN A O 1
ATOM 1396 N N . VAL A 1 188 ? 5.478 12.466 -10.151 1.00 94.94 188 VAL A N 1
ATOM 1397 C CA . VAL A 1 188 ? 6.068 12.187 -8.835 1.00 94.94 188 VAL A CA 1
ATOM 1398 C C . VAL A 1 188 ? 5.388 13.032 -7.754 1.00 94.94 188 VAL A C 1
ATOM 1400 O O . VAL A 1 188 ? 5.019 12.508 -6.702 1.00 94.94 188 VAL A O 1
ATOM 1403 N N . LEU A 1 189 ? 5.158 14.323 -8.016 1.00 95.12 189 LEU A N 1
ATOM 1404 C CA . LEU A 1 189 ? 4.452 15.213 -7.095 1.00 95.12 189 LEU A CA 1
ATOM 1405 C C . LEU A 1 189 ? 3.0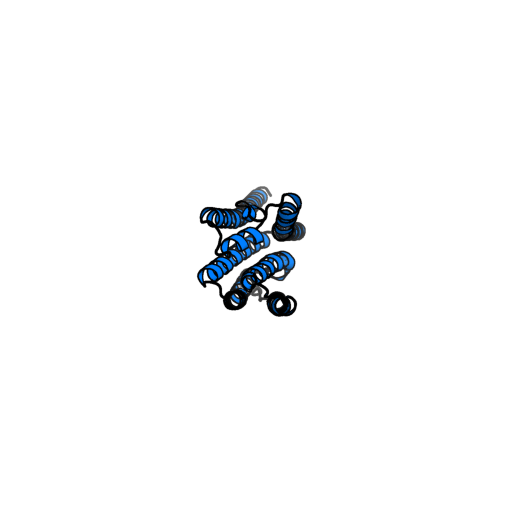10 14.743 -6.851 1.00 95.12 189 LEU A C 1
ATOM 1407 O O . LEU A 1 189 ? 2.590 14.646 -5.697 1.00 95.12 189 LEU A O 1
ATOM 1411 N N . HIS A 1 190 ? 2.263 14.400 -7.906 1.00 94.69 190 HIS A N 1
ATOM 1412 C CA . HIS A 1 190 ? 0.896 13.887 -7.777 1.00 94.69 190 HIS A CA 1
ATOM 1413 C C . HIS A 1 190 ? 0.831 12.601 -6.949 1.00 94.69 190 HIS A C 1
ATOM 1415 O O . HIS A 1 190 ? -0.039 12.476 -6.085 1.00 94.69 190 HIS A O 1
ATOM 1421 N N . ALA A 1 191 ? 1.778 11.681 -7.144 1.00 95.50 191 ALA A N 1
ATOM 1422 C CA . ALA A 1 191 ? 1.865 10.464 -6.346 1.00 95.50 191 ALA A CA 1
ATOM 1423 C C . ALA A 1 191 ? 2.082 10.763 -4.850 1.00 95.50 191 ALA A C 1
ATOM 1425 O O . ALA A 1 191 ? 1.388 10.198 -3.999 1.00 95.50 191 ALA A O 1
ATOM 1426 N N . TRP A 1 192 ? 2.977 11.699 -4.513 1.00 96.94 192 TRP A N 1
ATOM 1427 C CA . TRP A 1 192 ? 3.191 12.125 -3.124 1.00 96.94 192 TRP A CA 1
ATOM 1428 C C . TRP A 1 192 ? 1.972 12.806 -2.510 1.00 96.94 192 TRP A C 1
ATOM 1430 O O . TRP A 1 192 ? 1.621 12.518 -1.359 1.00 96.94 192 TRP A O 1
ATOM 1440 N N . ILE A 1 193 ? 1.315 13.684 -3.272 1.00 95.94 193 ILE A N 1
ATOM 1441 C CA . ILE A 1 193 ? 0.095 14.371 -2.840 1.00 95.94 193 ILE A CA 1
ATOM 1442 C C . ILE A 1 193 ? -0.979 13.341 -2.521 1.00 95.94 193 ILE A C 1
ATOM 1444 O O . ILE A 1 193 ? -1.574 13.392 -1.449 1.00 95.94 193 ILE A O 1
ATOM 1448 N N . GLN A 1 194 ? -1.202 12.377 -3.406 1.00 95.12 194 GLN A N 1
ATOM 1449 C CA . GLN A 1 194 ? -2.246 11.384 -3.221 1.00 95.12 194 GLN A CA 1
ATOM 1450 C C . GLN A 1 194 ? -1.974 10.454 -2.034 1.00 95.12 194 GLN A C 1
ATOM 1452 O O . GLN A 1 194 ? -2.879 10.231 -1.229 1.00 95.12 194 GLN A O 1
ATOM 1457 N N . LEU A 1 195 ? -0.754 9.922 -1.884 1.00 94.19 195 LEU A N 1
ATOM 1458 C CA . LEU A 1 195 ? -0.416 9.075 -0.731 1.00 94.19 195 LEU A CA 1
ATOM 1459 C C . LEU A 1 195 ? -0.601 9.840 0.588 1.00 94.19 195 LEU A C 1
ATOM 1461 O O . LEU A 1 195 ? -1.185 9.315 1.540 1.00 94.19 195 LEU A O 1
ATOM 1465 N N . SER A 1 196 ? -0.175 11.106 0.621 1.00 94.88 196 SER A N 1
ATOM 1466 C CA . SER A 1 196 ? -0.358 11.985 1.780 1.00 94.88 196 SER A CA 1
ATOM 1467 C C . SER A 1 196 ? -1.831 12.306 2.027 1.00 94.88 196 SER A C 1
ATOM 1469 O O . SER A 1 196 ? -2.270 12.310 3.174 1.00 94.88 196 SER A O 1
ATOM 1471 N N . LEU A 1 197 ? -2.616 12.523 0.969 1.00 94.69 197 LEU A N 1
ATOM 1472 C CA . LEU A 1 197 ? -4.049 12.790 1.051 1.00 94.69 197 LEU A CA 1
ATOM 1473 C C . LEU A 1 197 ? -4.795 11.591 1.633 1.00 94.69 197 LEU A C 1
ATOM 1475 O O . LEU A 1 197 ? -5.631 11.774 2.511 1.00 94.69 197 LEU A O 1
ATOM 1479 N N . ILE A 1 198 ? -4.471 10.365 1.213 1.00 92.19 198 ILE A N 1
ATOM 1480 C CA . ILE A 1 198 ? -5.096 9.161 1.773 1.00 92.19 198 ILE A CA 1
ATOM 1481 C C . ILE A 1 198 ? -4.762 9.030 3.267 1.00 92.19 198 ILE A C 1
ATOM 1483 O O . ILE A 1 198 ? -5.659 8.806 4.085 1.00 92.19 198 ILE A O 1
ATOM 1487 N N . ALA A 1 199 ? -3.498 9.238 3.649 1.00 90.75 199 ALA A N 1
ATOM 1488 C CA . ALA A 1 199 ? -3.093 9.255 5.055 1.00 90.75 199 ALA A CA 1
ATOM 1489 C C . ALA A 1 199 ? -3.822 10.352 5.855 1.00 90.75 199 ALA A C 1
ATOM 1491 O O . ALA A 1 199 ? -4.289 10.101 6.969 1.00 90.75 199 ALA A O 1
ATOM 1492 N N . LEU A 1 200 ? -3.976 11.546 5.275 1.00 91.62 200 LEU A N 1
ATOM 1493 C CA . LEU A 1 200 ? -4.686 12.673 5.874 1.00 91.62 200 LEU A CA 1
ATOM 1494 C C . LEU A 1 200 ? -6.179 12.382 6.041 1.00 91.62 200 LEU A C 1
ATOM 1496 O O . LEU A 1 200 ? -6.726 12.668 7.099 1.00 91.62 200 LEU A O 1
ATOM 1500 N N . VAL A 1 201 ? -6.842 11.785 5.048 1.00 90.88 201 VAL A N 1
ATOM 1501 C CA . VAL A 1 201 ? -8.261 11.406 5.131 1.00 90.88 201 VAL A CA 1
ATOM 1502 C C . VAL A 1 201 ? -8.475 10.423 6.275 1.00 90.88 201 VAL A C 1
ATOM 1504 O O . VAL A 1 201 ? -9.366 10.635 7.102 1.00 90.88 201 VAL A O 1
ATOM 1507 N N . PHE A 1 202 ? -7.621 9.400 6.396 1.00 88.00 202 PHE A N 1
ATOM 1508 C CA . PHE A 1 202 ? -7.670 8.518 7.557 1.00 88.00 202 PHE A CA 1
ATOM 1509 C C . PHE A 1 202 ? -7.466 9.309 8.850 1.00 88.00 202 PHE A C 1
ATOM 1511 O O . PHE A 1 202 ? -8.303 9.179 9.741 1.00 88.00 202 PHE A O 1
ATOM 1518 N N . CYS A 1 203 ? -6.448 10.182 8.916 1.00 87.25 203 CYS A N 1
ATOM 1519 C CA . CYS A 1 203 ? -6.166 11.091 10.038 1.00 87.25 203 CYS A CA 1
ATOM 1520 C C . CYS A 1 203 ? -7.380 11.951 10.450 1.00 87.25 203 CYS A C 1
ATOM 1522 O O . CYS A 1 203 ? -7.720 12.048 11.625 1.00 87.25 203 CYS A O 1
ATOM 1524 N N . VAL A 1 204 ? -8.096 12.548 9.503 1.00 88.44 204 VAL A N 1
ATOM 1525 C CA . VAL A 1 204 ? -9.264 13.391 9.795 1.00 88.44 204 VAL A CA 1
ATOM 1526 C C . VAL A 1 204 ? -10.409 12.553 10.359 1.00 88.44 204 VAL A C 1
ATOM 1528 O O . VAL A 1 204 ? -11.001 12.929 11.374 1.00 88.44 204 VAL A O 1
ATOM 1531 N N . ILE A 1 205 ? -10.671 11.379 9.775 1.00 86.69 205 ILE A N 1
ATOM 1532 C CA . ILE A 1 205 ? -11.671 10.431 10.290 1.00 86.69 205 ILE A CA 1
ATOM 1533 C C . ILE A 1 205 ? -11.330 10.033 11.738 1.00 86.69 205 ILE A C 1
ATOM 1535 O O . ILE A 1 205 ? -12.228 9.925 12.581 1.00 86.69 205 ILE A O 1
ATOM 1539 N N . VAL A 1 206 ? -10.037 9.888 12.060 1.00 82.44 206 VAL A N 1
ATOM 1540 C CA . VAL A 1 206 ? -9.550 9.637 13.427 1.00 82.44 206 VAL A CA 1
ATOM 1541 C C . VAL A 1 206 ? -9.979 10.721 14.395 1.00 82.44 206 VAL A C 1
ATOM 1543 O O . VAL A 1 206 ? -10.582 10.435 15.436 1.00 82.44 206 VAL A O 1
ATOM 1546 N N . VAL A 1 207 ? -9.612 11.958 14.076 1.00 84.88 207 VAL A N 1
ATOM 1547 C CA . VAL A 1 207 ? -9.792 13.092 14.976 1.00 84.88 207 VAL A CA 1
ATOM 1548 C C . VAL A 1 207 ? -11.280 13.364 15.158 1.00 84.88 207 VAL A C 1
ATOM 1550 O O . VAL A 1 207 ? -11.738 13.449 16.297 1.00 84.88 207 VAL A O 1
ATOM 1553 N N . ALA A 1 208 ? -12.053 13.378 14.068 1.00 88.06 208 ALA A N 1
ATOM 1554 C CA . ALA A 1 208 ? -13.497 13.594 14.107 1.00 88.06 208 ALA A CA 1
ATOM 1555 C C . ALA A 1 208 ? -14.207 12.574 15.010 1.00 88.06 208 ALA A C 1
ATOM 1557 O O . ALA A 1 208 ? -15.006 12.944 15.874 1.00 88.06 208 ALA A O 1
ATOM 1558 N N . LYS A 1 209 ? -13.859 11.286 14.888 1.00 85.06 209 LYS A N 1
ATOM 1559 C CA . LYS A 1 209 ? -14.439 10.234 15.729 1.00 85.06 209 LYS A CA 1
ATOM 1560 C C . LYS A 1 209 ? -14.077 10.399 17.206 1.00 85.06 209 LYS A C 1
ATOM 1562 O O . LYS A 1 209 ? -14.940 10.227 18.066 1.00 85.06 209 LYS A O 1
ATOM 1567 N N . LYS A 1 210 ? -12.814 10.713 17.523 1.00 85.44 210 LYS A N 1
ATOM 1568 C CA . LYS A 1 210 ? -12.389 10.949 18.915 1.00 85.44 210 LYS A CA 1
ATOM 1569 C C . LYS A 1 210 ? -13.142 12.122 19.536 1.00 85.44 210 LYS A C 1
ATOM 1571 O O . LYS A 1 210 ? -13.633 11.991 20.654 1.00 85.44 210 LYS A O 1
ATOM 1576 N N . VAL A 1 211 ? -13.269 13.228 18.805 1.00 90.06 211 VAL A N 1
ATOM 1577 C CA . VAL A 1 211 ? -14.010 14.413 19.257 1.00 90.06 211 VAL A CA 1
ATOM 1578 C C . VAL A 1 211 ? -15.476 14.066 19.516 1.00 90.06 211 VAL A C 1
ATOM 1580 O O . VAL A 1 211 ? -16.000 14.404 20.576 1.00 90.06 211 VAL A O 1
ATOM 1583 N N . PHE A 1 212 ? -16.117 13.321 18.609 1.00 91.19 212 PHE A N 1
ATOM 1584 C CA . PHE A 1 212 ? -17.503 12.885 18.781 1.00 91.19 212 PHE A CA 1
ATOM 1585 C C . PHE A 1 212 ? -17.702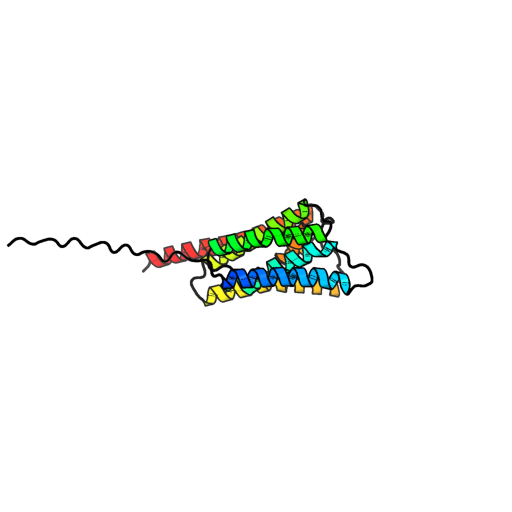 12.034 20.044 1.00 91.19 212 PHE A C 1
ATOM 1587 O O . PHE A 1 212 ? -18.622 12.300 20.813 1.00 91.19 212 PHE A O 1
ATOM 1594 N N . LEU A 1 213 ? -16.816 11.062 20.302 1.00 89.31 213 LEU A N 1
ATOM 1595 C CA . LEU A 1 213 ? -16.893 10.204 21.493 1.00 89.31 213 LEU A CA 1
ATOM 1596 C C . LEU A 1 213 ? -16.714 10.987 22.802 1.00 89.31 213 LEU A C 1
ATOM 1598 O O . LEU A 1 213 ? -17.403 10.717 23.784 1.00 89.31 213 LEU A O 1
ATOM 1602 N N . ILE A 1 214 ? -15.813 11.973 22.822 1.00 91.94 214 ILE A N 1
ATOM 1603 C CA . ILE A 1 214 ? -15.624 12.853 23.985 1.00 91.94 214 ILE A CA 1
ATOM 1604 C C . ILE A 1 214 ? -16.876 13.716 24.202 1.00 91.94 214 ILE A C 1
ATOM 1606 O O . ILE A 1 214 ? -17.328 13.882 25.333 1.00 91.94 214 ILE A O 1
ATOM 1610 N N . ALA A 1 215 ? -17.471 14.232 23.124 1.00 93.31 215 ALA A N 1
ATOM 1611 C CA . ALA A 1 215 ? -18.683 15.043 23.190 1.00 93.31 215 ALA A CA 1
ATOM 1612 C C . ALA A 1 215 ? -19.933 14.236 23.589 1.00 93.31 215 ALA A C 1
ATOM 1614 O O . ALA A 1 215 ? -20.825 14.777 24.241 1.00 93.31 215 ALA A O 1
ATOM 1615 N N . SER A 1 216 ? -20.030 12.956 23.211 1.00 93.44 216 SER A N 1
ATOM 1616 C CA . SER A 1 216 ? -21.120 12.080 23.660 1.00 93.44 216 SER A CA 1
ATOM 1617 C C . SER A 1 216 ? -20.970 11.692 25.129 1.00 93.44 216 SER A C 1
ATOM 1619 O O . SER A 1 216 ? -21.961 11.688 25.846 1.00 93.44 216 SER A O 1
ATOM 1621 N N . ALA A 1 217 ? -19.744 11.435 25.596 1.00 93.56 217 ALA A N 1
ATOM 1622 C CA . ALA A 1 217 ? -19.486 11.059 26.988 1.00 93.56 217 ALA A CA 1
ATOM 1623 C C . ALA A 1 217 ? -19.790 12.182 27.992 1.00 93.56 217 ALA A C 1
ATOM 1625 O O . ALA A 1 217 ? -20.098 11.896 29.135 1.00 93.56 217 ALA A O 1
ATOM 1626 N N . ARG A 1 218 ? -19.724 13.454 27.576 1.00 95.31 218 ARG A N 1
ATOM 1627 C CA . ARG A 1 218 ? -20.104 14.600 28.425 1.00 95.31 218 ARG A CA 1
ATOM 1628 C C . ARG A 1 218 ? -21.616 14.814 28.551 1.00 95.31 218 ARG A C 1
ATOM 1630 O O . ARG A 1 218 ? -22.028 15.635 29.359 1.00 95.31 218 ARG A O 1
ATOM 1637 N N . ARG A 1 219 ? -22.418 14.175 27.693 1.00 94.94 219 ARG A N 1
ATOM 1638 C CA . ARG A 1 219 ? -23.884 14.323 27.668 1.00 94.94 219 ARG A CA 1
ATOM 1639 C C . ARG A 1 219 ? -24.620 13.204 28.406 1.00 94.94 219 ARG A C 1
ATOM 1641 O O . ARG A 1 219 ? -25.818 13.352 28.624 1.00 94.94 219 ARG A O 1
ATOM 1648 N N . ALA A 1 220 ? -23.927 12.111 28.715 1.00 86.31 220 ALA A N 1
ATOM 1649 C CA . ALA A 1 220 ? -24.425 11.011 29.534 1.00 86.31 220 ALA A CA 1
ATOM 1650 C C . ALA A 1 220 ? -24.048 11.255 30.997 1.00 86.31 220 ALA A C 1
ATOM 1652 O O . ALA A 1 220 ? -24.871 10.899 31.863 1.00 86.31 220 ALA A O 1
#

Secondary structure (DSSP, 8-state):
------------------PPPHHHHHHHHHHHHHHHHHHHHHHHH-TTT--TTHHHHHHHHHHHHHHHHTHHHH-SSHHHHHHHHHHHHHHHHHHHHHTT--HHHHHHHHHHHHHHHHHHHHHHTT--SHHHHHHHHHHHHIIIIIHHHHHHHHHHHH--S--TTSGGG-HHHHHHHHH-TT--HHHHHHHHHHHHHHHHHHHHHHHHHHHHHHHHHTT-

Solvent-accessible surface area (backbone atoms only — not comparable to full-atom values): 12017 Å² total; per-residue (Å²): 142,82,86,78,80,80,75,79,78,78,75,78,76,76,70,80,74,86,72,71,60,65,67,35,52,52,54,51,50,50,52,54,51,50,38,52,50,52,46,59,50,49,54,64,75,37,87,83,68,54,70,47,61,50,31,36,50,51,42,51,43,49,51,54,47,47,52,26,74,37,34,83,64,46,40,78,43,74,69,33,41,52,53,52,53,62,60,46,49,62,56,45,49,51,22,20,60,64,20,72,50,61,68,66,28,41,50,41,38,51,52,43,51,49,53,49,54,50,28,52,43,58,48,52,78,67,40,84,47,70,67,52,41,49,51,52,39,52,49,42,34,45,40,32,51,46,13,50,52,53,48,50,52,46,28,68,77,68,67,46,87,79,57,80,64,47,25,81,41,21,60,45,40,14,36,45,42,47,45,42,90,86,53,51,72,67,38,39,50,50,16,52,52,50,53,50,47,55,31,45,52,38,51,50,55,50,52,54,52,54,53,50,54,57,59,52,62,76,73,110

Foldseek 3Di:
DDDDDDDPDPPPPPDPDDDQDPVLVVLLVVLLVVLVCCLVVVCPVPPPGDQLLCLLLSLLLSLQLVCLQCLVSQQVDPVSLVVSLVVSLVSSVVSCVSNVHDVQLSVLSSVLSNLSSLLSNLLCVQCPDPVSNVVSSVVSNCQSVVLVVVLVVCCVPVVPPDDLCQLVSHSSSLSSLSNDPPHDPSSVVVSVVNSVVSSVVSVVVNVVVVVVVVVVVVVD

Nearest PDB structures (foldseek):
  8slx-assembly1_A  TM=1.977E-01  e=6.941E+00  Rattus norvegicus

Mean predicted aligned error: 5.62 Å